Protein AF-A0A812J960-F1 (afdb_monomer_lite)

Foldseek 3Di:
DDKAFCVVQVQAQQSVLVVVQWGWDWKADADPPPRHGPGTDDRGDHDPPDGIIDTDTDHPDPPPDDPDDPPDPPPDPQFDDDPPFQWDQGQQFIDGPNHGDDAPEDEDFPADVPGDPPPRTDLPVCLQVVLVVCLVVVGQEYEYPAFDLDLVSLVSNVVSNYAYQGEQEAAQPDDLLSSQNSCLSDVVRPRYAAYEYYAQCVPCVSVPPPDPVSSLVSSQSNLVSNCVRDVRHAYEYEHEACPCVVVSCVSCVSHSAYEYDYDADPNDDDDPPPPSGYDYD

Organism: NCBI:txid878477

Radius of gyration: 24.26 Å; chains: 1; bounding box: 65×43×61 Å

Secondary structure (DSSP, 8-state):
-EEEESGGGTT-HHHHHHTTT-EEEEEEEESTTS--EEEEE-TTS---S-SEEEEEEE-S---SS-PPPPPP---SPPP-PPTT-SEEEETTEEEETTEEPPP-EEEE----TT--TTTT--HHHHHHHHHHHHHHTT--EEEESS----HHHHHHHHHTT-EEEEEEE--TTS-GGGGHHHHHHHTT-TTEEEEEEEESHHHHGGGTT--HHHHHHHHHHHHHHHHHH-SSS-EEEEEESSTTHHHHHHH-TT--EEEEE----TT--------TTEE--

pLDDT: mean 86.55, std 18.55, range [27.14, 98.75]

Sequence (281 aa):
MALVETAPFGGRCDRYCESFGHVCVAAAEEQNENCEIKYTKPCDQPIEDTSDMLCKCVKENAPPTCPAPPAPPTSTPKPTPSPGKRIQVVGNQLLVDGKPLHLKGVAWNPVPKGGRHPQDLDFARFVEEDSQIMQSMGINAVRTYEPITEKWILDTLWRRGIWVVNSVYNWGGAAANSAADPVKAVKDHPAILMWSIGNEWNYNGLYVGMSFFDCIAKIRDVAEVVRQLDTDHPISSIYGDTGKLDQASEALPEIDVWGINAYRGISCQSGHAASRRAYRV

Structure (mmCIF, N/CA/C/O backbone):
data_AF-A0A812J960-F1
#
_entry.id   AF-A0A812J960-F1
#
loop_
_atom_site.group_PDB
_atom_site.id
_atom_site.type_symbol
_atom_site.label_atom_id
_atom_site.label_alt_id
_atom_site.label_comp_id
_atom_site.label_asym_id
_atom_site.label_entity_id
_atom_site.label_seq_id
_atom_site.pdbx_PDB_ins_code
_atom_site.Cartn_x
_atom_site.Cartn_y
_atom_site.Cartn_z
_atom_site.occupancy
_atom_site.B_iso_or_equiv
_atom_site.auth_seq_id
_atom_site.auth_comp_id
_atom_site.auth_asym_id
_atom_site.auth_atom_id
_atom_site.pdbx_PDB_model_num
ATOM 1 N N . MET A 1 1 ? 21.321 -17.257 26.077 1.00 78.44 1 MET A N 1
ATOM 2 C CA . MET A 1 1 ? 22.690 -16.768 26.320 1.00 78.44 1 MET A CA 1
ATOM 3 C C . MET A 1 1 ? 23.003 -15.814 25.190 1.00 78.44 1 MET A C 1
ATOM 5 O O . MET A 1 1 ? 22.487 -16.034 24.101 1.00 78.44 1 MET A O 1
ATOM 9 N N . ALA A 1 2 ? 23.711 -14.732 25.477 1.00 83.19 2 ALA A N 1
ATOM 10 C CA . ALA A 1 2 ? 24.215 -13.805 24.475 1.00 83.19 2 ALA A CA 1
ATOM 11 C C . ALA A 1 2 ? 25.659 -14.187 24.146 1.00 83.19 2 ALA A C 1
ATOM 13 O O . ALA A 1 2 ? 26.381 -14.575 25.061 1.00 83.19 2 ALA A O 1
ATOM 14 N N . LEU A 1 3 ? 26.040 -14.075 22.875 1.00 85.44 3 LEU A N 1
ATOM 15 C CA . LEU A 1 3 ? 27.426 -14.164 22.424 1.00 85.44 3 LEU A CA 1
ATOM 16 C C . LEU A 1 3 ? 28.085 -12.797 22.629 1.00 85.44 3 LEU A C 1
ATOM 18 O O . LEU A 1 3 ? 27.514 -11.777 22.234 1.00 85.44 3 LEU A O 1
ATOM 22 N N . VAL A 1 4 ? 29.222 -12.760 23.314 1.00 85.69 4 VAL A N 1
ATOM 23 C CA . VAL A 1 4 ? 29.839 -11.529 23.818 1.00 85.69 4 VAL A CA 1
ATOM 24 C C . VAL A 1 4 ? 31.334 -11.577 23.564 1.00 85.69 4 VAL A C 1
ATOM 26 O O . VAL A 1 4 ? 31.981 -12.514 24.006 1.00 85.69 4 VAL A O 1
ATOM 29 N N . GLU A 1 5 ? 31.902 -10.548 22.941 1.00 88.75 5 GLU A N 1
ATOM 30 C CA . GLU A 1 5 ? 33.358 -10.440 22.788 1.00 88.75 5 GLU A CA 1
ATOM 31 C C . GLU A 1 5 ? 34.066 -10.458 24.155 1.00 88.75 5 GLU A C 1
ATOM 33 O O . GLU A 1 5 ? 33.672 -9.752 25.090 1.00 88.75 5 GLU A O 1
ATOM 38 N N . THR A 1 6 ? 35.139 -11.237 24.290 1.00 86.38 6 THR A N 1
ATOM 39 C CA . THR A 1 6 ? 35.874 -11.363 25.560 1.00 86.38 6 THR A CA 1
ATOM 40 C C . THR A 1 6 ? 36.694 -10.120 25.887 1.00 86.38 6 THR A C 1
ATOM 42 O O . THR A 1 6 ? 36.795 -9.743 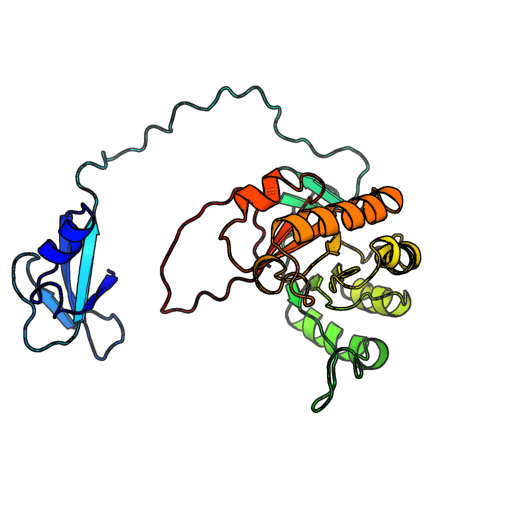27.059 1.00 86.38 6 THR A O 1
ATOM 45 N N . ALA A 1 7 ? 37.258 -9.458 24.872 1.00 86.31 7 ALA A N 1
ATOM 46 C CA . ALA A 1 7 ? 38.202 -8.349 25.026 1.00 86.31 7 ALA A CA 1
ATOM 47 C C . ALA A 1 7 ? 37.674 -7.174 25.880 1.00 86.31 7 ALA A C 1
ATOM 49 O O . ALA A 1 7 ? 38.373 -6.781 26.819 1.00 86.31 7 ALA A O 1
ATOM 50 N N . PRO A 1 8 ? 36.457 -6.635 25.659 1.00 87.94 8 PRO A N 1
ATOM 51 C CA . PRO A 1 8 ? 35.949 -5.504 26.442 1.00 87.94 8 PRO A CA 1
ATOM 52 C C . PRO A 1 8 ? 35.702 -5.828 27.923 1.00 87.94 8 PRO A C 1
ATOM 54 O O . PRO A 1 8 ? 35.674 -4.923 28.757 1.00 87.94 8 PRO A O 1
ATOM 57 N N . PHE A 1 9 ? 35.532 -7.110 28.264 1.00 89.44 9 PHE A N 1
ATOM 58 C CA . PHE A 1 9 ? 35.119 -7.553 29.600 1.00 89.44 9 PHE A CA 1
ATOM 59 C C . PHE A 1 9 ? 36.167 -8.432 30.299 1.00 89.44 9 PHE A C 1
ATOM 61 O O . PHE A 1 9 ? 35.929 -8.917 31.404 1.00 89.44 9 PHE A O 1
ATOM 68 N N . GLY A 1 10 ? 37.350 -8.617 29.701 1.00 86.81 10 GLY A N 1
ATOM 69 C CA . GLY A 1 10 ? 38.419 -9.462 30.243 1.00 86.81 10 GLY A CA 1
ATOM 70 C C . GLY A 1 10 ? 38.020 -10.935 30.368 1.00 86.81 10 GLY A C 1
ATOM 71 O O . GLY A 1 10 ? 38.369 -11.571 31.361 1.00 86.81 10 GLY A O 1
ATOM 72 N N . GLY A 1 11 ? 37.223 -11.436 29.417 1.00 88.25 11 GLY A N 1
ATOM 73 C CA . GLY A 1 11 ? 36.744 -12.822 29.379 1.00 88.25 11 GLY A CA 1
ATOM 74 C C . GLY A 1 11 ? 35.742 -13.187 30.478 1.00 88.25 11 GLY A C 1
ATOM 75 O O . GLY A 1 11 ? 35.534 -14.368 30.737 1.00 88.25 11 GLY A O 1
ATOM 76 N N . ARG A 1 12 ? 35.148 -12.200 31.164 1.00 93.88 12 ARG A N 1
ATOM 77 C CA . ARG A 1 12 ? 34.260 -12.416 32.312 1.00 93.88 12 ARG A CA 1
ATOM 78 C C . ARG A 1 12 ? 32.822 -11.980 32.049 1.00 93.88 12 ARG A C 1
ATOM 80 O O . ARG A 1 12 ? 32.548 -10.809 31.776 1.00 93.88 12 ARG A O 1
ATOM 87 N N . CYS A 1 13 ? 31.890 -12.915 32.219 1.00 92.00 13 CYS A N 1
ATOM 88 C CA . CYS A 1 13 ? 30.468 -12.658 32.011 1.00 92.00 13 CYS A CA 1
ATOM 89 C C . CYS A 1 13 ? 29.818 -11.814 33.112 1.00 92.00 13 CYS A C 1
ATOM 91 O O . CYS A 1 13 ? 28.820 -11.151 32.836 1.00 92.00 13 CYS A O 1
ATOM 93 N N . ASP A 1 14 ? 30.343 -11.801 34.338 1.00 92.38 14 ASP A N 1
ATOM 94 C CA . ASP A 1 14 ? 29.819 -10.922 35.388 1.00 92.38 14 ASP A CA 1
ATOM 95 C C . ASP A 1 14 ? 30.016 -9.437 35.056 1.00 92.38 14 ASP A C 1
ATOM 97 O O . ASP A 1 14 ? 29.044 -8.689 35.073 1.00 92.38 14 ASP A O 1
ATOM 101 N N . ARG A 1 15 ? 31.207 -9.037 34.600 1.00 91.44 15 ARG A N 1
ATOM 102 C CA . ARG A 1 15 ? 31.497 -7.676 34.117 1.00 91.44 15 ARG A CA 1
ATOM 103 C C . ARG A 1 15 ? 30.610 -7.277 32.945 1.00 91.44 15 ARG A C 1
ATOM 105 O O . ARG A 1 15 ? 30.147 -6.139 32.878 1.00 91.44 15 ARG A O 1
ATOM 112 N N . TYR A 1 16 ? 30.360 -8.212 32.027 1.00 92.38 16 TYR A N 1
ATOM 113 C CA . TYR A 1 16 ? 29.417 -7.991 30.937 1.00 92.38 16 TYR A CA 1
ATOM 114 C C . TYR A 1 16 ? 28.002 -7.736 31.470 1.00 92.38 16 TYR A C 1
ATOM 116 O O . TYR A 1 16 ? 27.410 -6.712 31.137 1.00 92.38 16 TYR A O 1
ATOM 124 N N . CYS A 1 17 ? 27.468 -8.614 32.321 1.00 90.75 17 CYS A N 1
ATOM 125 C CA . CYS A 1 17 ? 26.118 -8.458 32.865 1.00 90.75 17 CYS A CA 1
ATOM 126 C C . CYS A 1 17 ? 25.970 -7.178 33.709 1.00 90.75 17 CYS A C 1
ATOM 128 O O . CYS A 1 17 ? 24.963 -6.475 33.591 1.00 90.75 17 CYS A O 1
ATOM 130 N N . GLU A 1 18 ? 26.986 -6.831 34.502 1.00 90.31 18 GLU A N 1
ATOM 131 C CA . GLU A 1 18 ? 27.022 -5.608 35.310 1.00 90.31 18 GLU A CA 1
ATOM 132 C C . GLU A 1 18 ? 26.989 -4.341 34.447 1.00 90.31 18 GLU A C 1
ATOM 134 O O . GLU A 1 18 ? 26.355 -3.360 34.840 1.00 90.31 18 GLU A O 1
ATOM 139 N N . SER A 1 19 ? 27.585 -4.367 33.246 1.00 89.50 19 SER A N 1
ATOM 140 C CA . SER A 1 19 ? 27.666 -3.196 32.358 1.00 89.50 19 SER A CA 1
ATOM 141 C C . SER A 1 19 ? 26.303 -2.617 31.953 1.00 89.50 19 SER A C 1
ATOM 143 O O . SER A 1 19 ? 26.213 -1.441 31.603 1.00 89.50 19 SER A O 1
ATOM 145 N N . PHE A 1 20 ? 25.230 -3.409 32.046 1.00 88.00 20 PHE A N 1
ATOM 146 C CA . PHE A 1 20 ? 23.856 -2.970 31.794 1.00 88.00 20 PHE A CA 1
ATOM 147 C C . PHE A 1 20 ? 22.907 -3.228 32.978 1.00 88.00 20 PHE A C 1
ATOM 149 O O . PHE A 1 20 ? 21.688 -3.158 32.818 1.00 88.00 20 PHE A O 1
ATOM 156 N N . GLY A 1 21 ? 23.445 -3.471 34.182 1.00 83.69 21 GLY A N 1
ATOM 157 C CA . GLY A 1 21 ? 22.671 -3.575 35.427 1.00 83.69 21 GLY A CA 1
ATOM 158 C C . GLY A 1 21 ? 21.999 -4.932 35.665 1.00 83.69 21 GLY A C 1
ATOM 159 O O . GLY A 1 21 ? 20.920 -4.992 36.258 1.00 83.69 21 GLY A O 1
ATOM 160 N N . HIS A 1 22 ? 22.604 -6.016 35.179 1.00 91.81 22 HIS A N 1
ATOM 161 C CA . HIS A 1 22 ? 22.156 -7.394 35.374 1.00 91.81 22 HIS A CA 1
ATOM 162 C C . HIS A 1 22 ? 23.209 -8.221 36.129 1.00 91.81 22 HIS A C 1
ATOM 164 O O . HIS A 1 22 ? 24.368 -7.840 36.240 1.00 91.81 22 HIS A O 1
ATOM 170 N N . VAL A 1 23 ? 22.806 -9.392 36.615 1.00 92.38 23 VAL A N 1
ATOM 171 C CA . VAL A 1 23 ? 23.658 -10.366 37.301 1.00 92.38 23 VAL A CA 1
ATOM 172 C C . VAL A 1 23 ? 23.839 -11.594 36.425 1.00 92.38 23 VAL A C 1
ATOM 174 O O . VAL A 1 23 ? 22.885 -12.102 35.825 1.00 92.38 23 VAL A O 1
ATOM 177 N N . CYS A 1 24 ? 25.077 -12.064 36.323 1.00 91.56 24 CYS A N 1
ATOM 178 C CA . CYS A 1 24 ? 25.391 -13.271 35.575 1.00 91.56 24 CYS A CA 1
ATOM 179 C C . CYS A 1 24 ? 24.882 -14.515 36.310 1.00 91.56 24 CYS A C 1
ATOM 181 O O . CYS A 1 24 ? 25.109 -14.683 37.503 1.00 91.56 24 CYS A O 1
ATOM 183 N N . VAL A 1 25 ? 24.210 -15.405 35.579 1.00 93.12 25 VAL A N 1
ATOM 184 C CA . VAL A 1 25 ? 23.706 -16.691 36.098 1.00 93.12 25 VAL A CA 1
ATOM 185 C C . VAL A 1 25 ? 24.291 -17.901 35.384 1.00 93.12 25 VAL A C 1
ATOM 187 O O . VAL A 1 25 ? 24.114 -19.023 35.846 1.00 93.12 25 VAL A O 1
ATOM 190 N N . ALA A 1 26 ? 24.940 -17.699 34.238 1.00 90.50 26 ALA A N 1
ATOM 191 C CA . ALA A 1 26 ? 25.706 -18.736 33.563 1.00 90.50 26 ALA A CA 1
ATOM 192 C C . ALA A 1 26 ? 26.716 -18.106 32.601 1.00 90.50 26 ALA A C 1
ATOM 194 O O . ALA A 1 26 ? 26.384 -17.144 31.903 1.00 90.50 26 ALA A O 1
ATOM 195 N N . ALA A 1 27 ? 27.905 -18.699 32.540 1.00 90.69 27 ALA A N 1
ATOM 196 C CA . ALA A 1 27 ? 28.947 -18.382 31.578 1.00 90.69 27 ALA A CA 1
ATOM 197 C C . ALA A 1 27 ? 29.400 -19.674 30.889 1.00 90.69 27 ALA A C 1
ATOM 199 O O . ALA A 1 27 ? 29.530 -20.725 31.530 1.00 90.69 27 ALA A O 1
ATOM 200 N N . ALA A 1 28 ? 29.602 -19.615 29.582 1.00 90.81 28 ALA A N 1
ATOM 201 C CA . ALA A 1 28 ? 30.033 -20.755 28.796 1.00 90.81 28 ALA A CA 1
ATOM 202 C C . ALA A 1 28 ? 30.905 -20.319 27.626 1.00 90.81 28 ALA A C 1
ATOM 204 O O . ALA A 1 28 ? 30.782 -19.203 27.135 1.00 90.81 28 ALA A O 1
ATOM 205 N N . GLU A 1 29 ? 31.760 -21.229 27.195 1.00 85.44 29 GLU A N 1
ATOM 206 C CA . GLU A 1 29 ? 32.427 -21.168 25.907 1.00 85.44 29 GLU A CA 1
ATOM 207 C C . GLU A 1 29 ? 31.603 -21.933 24.879 1.00 85.44 29 GLU A C 1
ATOM 209 O O . GLU A 1 29 ? 30.956 -22.938 25.208 1.00 85.44 29 GLU A O 1
ATOM 214 N N . GLU A 1 30 ? 31.638 -21.468 23.641 1.00 81.00 30 GLU A N 1
ATOM 215 C CA . GLU A 1 30 ? 30.886 -22.049 22.539 1.00 81.00 30 GLU A CA 1
ATOM 216 C C . GLU A 1 30 ? 31.737 -22.925 21.605 1.00 81.00 30 GLU A C 1
ATOM 218 O O . GLU A 1 30 ? 32.931 -23.149 21.834 1.00 81.00 30 GLU A O 1
ATOM 223 N N . GLN A 1 31 ? 31.094 -23.546 20.619 1.00 79.31 31 GLN A N 1
ATOM 224 C CA . GLN A 1 31 ? 31.730 -24.448 19.671 1.00 79.31 31 GLN A CA 1
ATOM 225 C C . GLN A 1 31 ? 31.650 -23.878 18.252 1.00 79.31 31 GLN A C 1
ATOM 227 O O . GLN A 1 31 ? 30.595 -23.885 17.642 1.00 79.31 31 GLN A O 1
ATOM 232 N N . ASN A 1 32 ? 32.786 -23.546 17.639 1.00 76.31 32 ASN A N 1
ATOM 233 C CA . ASN A 1 32 ? 32.856 -23.232 16.202 1.00 76.31 32 ASN A CA 1
ATOM 234 C C . ASN A 1 32 ? 31.876 -22.128 15.732 1.00 76.31 32 ASN A C 1
ATOM 236 O O . ASN A 1 32 ? 31.282 -22.261 14.659 1.00 76.31 32 ASN A O 1
ATOM 240 N N . GLU A 1 33 ? 31.704 -21.063 16.506 1.00 72.88 33 GLU A N 1
ATOM 241 C CA . GLU A 1 33 ? 30.862 -19.892 16.221 1.00 72.88 33 GLU A CA 1
ATOM 242 C C . GLU A 1 33 ? 29.365 -20.231 16.043 1.00 72.88 33 GLU A C 1
ATOM 244 O O . GLU A 1 33 ? 28.618 -19.523 15.358 1.00 72.88 33 GLU A O 1
ATOM 249 N N . ASN A 1 34 ? 28.910 -21.361 16.599 1.00 74.00 34 ASN A N 1
ATOM 250 C CA . ASN A 1 34 ? 27.562 -21.897 16.411 1.00 74.00 34 ASN A CA 1
ATOM 251 C C . ASN A 1 34 ? 26.637 -21.761 17.639 1.00 74.00 34 ASN A C 1
ATOM 253 O O . ASN A 1 34 ? 25.500 -22.241 17.597 1.00 74.00 34 ASN A O 1
ATOM 257 N N . CYS A 1 35 ? 27.077 -21.091 18.709 1.00 75.00 35 CYS A N 1
ATOM 258 C CA . CYS A 1 35 ? 26.341 -20.905 19.967 1.00 75.00 35 CYS A CA 1
ATOM 259 C C . CYS A 1 35 ? 25.989 -22.203 20.732 1.00 75.00 35 CYS A C 1
ATOM 261 O O . CYS A 1 35 ? 25.187 -22.157 21.676 1.00 75.00 35 CYS A O 1
ATOM 263 N N . GLU A 1 36 ? 26.565 -23.353 20.377 1.00 81.56 36 GLU A N 1
ATOM 264 C CA . GLU A 1 36 ? 26.473 -24.593 21.153 1.00 81.56 36 GLU A CA 1
ATOM 265 C C . GLU A 1 36 ? 27.532 -24.604 22.256 1.00 81.56 36 GLU A C 1
ATOM 267 O O . GLU A 1 36 ? 28.683 -24.245 22.041 1.00 81.56 36 GLU A O 1
ATOM 272 N N . ILE A 1 37 ? 27.151 -25.012 23.468 1.00 82.81 37 ILE A N 1
ATOM 273 C CA . ILE A 1 37 ? 28.046 -24.964 24.631 1.00 82.81 37 ILE A CA 1
ATOM 274 C C . ILE A 1 37 ? 29.143 -26.026 24.496 1.00 82.81 37 ILE A C 1
ATOM 276 O O . ILE A 1 37 ? 28.860 -27.224 24.553 1.00 82.81 37 ILE A O 1
ATOM 280 N N . LYS A 1 38 ? 30.400 -25.583 24.426 1.00 84.38 38 LYS A N 1
ATOM 281 C CA . LYS A 1 38 ? 31.594 -26.434 24.480 1.00 84.38 38 LYS A CA 1
ATOM 282 C C . LYS A 1 38 ? 31.967 -26.782 25.919 1.00 84.38 38 LYS A C 1
ATOM 284 O O . LYS A 1 38 ? 32.178 -27.950 26.237 1.00 84.38 38 LYS A O 1
ATOM 289 N N . TYR A 1 39 ? 32.037 -25.784 26.801 1.00 84.69 39 TYR A N 1
ATOM 290 C CA . TYR A 1 39 ? 32.214 -25.975 28.246 1.00 84.69 39 TYR A CA 1
ATOM 291 C C . TYR A 1 39 ? 31.661 -24.786 29.041 1.00 84.69 39 TYR A C 1
ATOM 293 O O . TYR A 1 39 ? 31.482 -23.698 28.510 1.00 84.69 39 TYR A O 1
ATOM 301 N N . THR A 1 40 ? 31.389 -24.975 30.333 1.00 89.62 40 THR A N 1
ATOM 302 C CA . THR A 1 40 ? 30.863 -23.921 31.219 1.00 89.62 40 THR A CA 1
ATOM 303 C C . THR A 1 40 ? 31.905 -23.459 32.230 1.00 89.62 40 THR A C 1
ATOM 305 O O . THR A 1 40 ? 32.680 -24.282 32.722 1.00 89.62 40 THR A O 1
ATOM 308 N N . LYS A 1 41 ? 31.866 -22.180 32.618 1.00 88.62 41 LYS A N 1
ATOM 309 C CA . LYS A 1 41 ? 32.642 -21.637 33.742 1.00 88.62 41 LYS A CA 1
ATOM 310 C C . LYS A 1 41 ? 31.765 -20.853 34.726 1.00 88.62 41 LYS A C 1
ATOM 312 O O . LYS A 1 41 ? 30.668 -20.420 34.370 1.00 88.62 41 LYS A O 1
ATOM 317 N N . PRO A 1 42 ? 32.228 -20.665 35.974 1.00 92.19 42 PRO A N 1
ATOM 318 C CA . PRO A 1 42 ? 31.653 -19.680 36.883 1.00 92.19 42 PRO A CA 1
ATOM 319 C C . PRO A 1 42 ? 31.717 -18.265 36.292 1.00 92.19 42 PRO A C 1
ATOM 321 O O . PRO A 1 42 ? 32.660 -17.923 35.584 1.00 92.19 42 PRO A O 1
ATOM 324 N N . CYS A 1 43 ? 30.714 -17.440 36.593 1.00 90.25 43 CYS A N 1
ATOM 325 C CA . CYS A 1 43 ? 30.555 -16.096 36.028 1.00 90.25 43 CYS A CA 1
ATOM 326 C C . CYS A 1 43 ? 31.696 -15.115 36.345 1.00 90.25 43 CYS A C 1
ATOM 328 O O . CYS A 1 43 ? 31.898 -14.159 35.596 1.00 90.25 43 CYS A O 1
ATOM 330 N N . ASP A 1 44 ? 32.410 -15.345 37.445 1.00 90.94 44 ASP A N 1
ATOM 331 C CA . ASP A 1 44 ? 33.525 -14.539 37.944 1.00 90.94 44 ASP A CA 1
ATOM 332 C C . ASP A 1 44 ? 34.895 -15.008 37.429 1.00 90.94 44 ASP A C 1
ATOM 334 O O . ASP A 1 44 ? 35.911 -14.341 37.660 1.00 90.94 44 ASP A O 1
ATOM 338 N N . GLN A 1 45 ? 34.933 -16.131 36.707 1.00 90.25 45 GLN A N 1
ATOM 339 C CA . GLN A 1 45 ? 36.152 -16.684 36.135 1.00 90.25 45 GLN A CA 1
ATOM 340 C C . GLN A 1 45 ? 36.311 -16.294 34.664 1.00 90.25 45 GLN A C 1
ATOM 342 O O . GLN A 1 45 ? 35.346 -16.369 33.903 1.00 90.25 45 GLN A O 1
ATOM 347 N N . PRO A 1 46 ? 37.532 -15.927 34.237 1.00 89.62 46 PRO A N 1
ATOM 348 C CA . PRO A 1 46 ? 37.795 -15.650 32.838 1.00 89.62 46 PRO A CA 1
ATOM 349 C C . PRO A 1 46 ? 37.703 -16.929 31.996 1.00 89.62 46 PRO A C 1
ATOM 351 O O . PRO A 1 46 ? 38.212 -18.001 32.364 1.00 89.62 46 PRO A O 1
ATOM 354 N N . ILE A 1 47 ? 37.050 -16.803 30.848 1.00 88.62 47 ILE A N 1
ATOM 355 C CA . ILE A 1 47 ? 37.139 -17.738 29.732 1.00 88.62 47 ILE A CA 1
ATOM 356 C C . ILE A 1 47 ? 38.315 -17.252 28.876 1.00 88.62 47 ILE A C 1
ATOM 358 O O . ILE A 1 47 ? 38.311 -16.128 28.378 1.00 88.62 47 ILE A O 1
ATOM 362 N N . GLU A 1 48 ? 39.370 -18.062 28.830 1.00 85.81 48 GLU A N 1
ATOM 363 C CA . GLU A 1 48 ? 40.658 -17.730 28.211 1.00 85.81 48 GLU A CA 1
ATOM 364 C C . GLU A 1 48 ? 40.775 -18.412 26.841 1.00 85.81 48 GLU A C 1
ATOM 366 O O . GLU A 1 48 ? 40.074 -19.388 26.572 1.00 85.81 48 GLU A O 1
ATOM 371 N N . ASP A 1 49 ? 41.668 -17.896 25.991 1.00 82.56 49 ASP A N 1
ATOM 372 C CA . ASP A 1 49 ? 41.976 -18.430 24.655 1.00 82.56 49 ASP A CA 1
ATOM 373 C C . ASP A 1 49 ? 40.787 -18.477 23.670 1.00 82.56 49 ASP A C 1
ATOM 375 O O . ASP A 1 49 ? 40.735 -19.333 22.786 1.00 82.56 49 ASP A O 1
ATOM 379 N N . THR A 1 50 ? 39.853 -17.528 23.797 1.00 83.06 50 THR A N 1
ATOM 380 C CA . THR A 1 50 ? 38.697 -17.346 22.901 1.00 83.06 50 THR A CA 1
ATOM 381 C C . THR A 1 50 ? 38.402 -15.859 22.640 1.00 83.06 50 THR A C 1
ATOM 383 O O . THR A 1 50 ? 38.690 -14.991 23.476 1.00 83.06 50 THR A O 1
ATOM 386 N N . SER A 1 51 ? 37.866 -15.547 21.458 1.00 85.19 51 SER A N 1
ATOM 387 C CA . SER A 1 51 ? 37.461 -14.192 21.053 1.00 85.19 51 SER A CA 1
ATOM 388 C C . SER A 1 51 ? 36.138 -13.749 21.669 1.00 85.19 51 SER A C 1
ATOM 390 O O . SER A 1 51 ? 35.893 -12.547 21.809 1.00 85.19 51 SER A O 1
ATOM 392 N N . ASP A 1 52 ? 35.300 -14.696 22.059 1.00 84.62 52 ASP A N 1
ATOM 393 C CA . ASP A 1 52 ? 33.935 -14.477 22.499 1.00 84.62 52 ASP A CA 1
ATOM 394 C C . ASP A 1 52 ? 33.513 -15.491 23.573 1.00 84.62 52 ASP A C 1
ATOM 396 O O . ASP A 1 52 ? 34.248 -16.390 23.960 1.00 84.62 52 ASP A O 1
ATOM 400 N N . MET A 1 53 ? 32.364 -15.250 24.189 1.00 89.81 53 MET A N 1
ATOM 401 C CA . MET A 1 53 ? 31.843 -16.055 25.285 1.00 89.81 53 MET A CA 1
ATOM 402 C C . MET A 1 53 ? 30.321 -15.971 25.339 1.00 89.81 53 MET A C 1
ATOM 404 O O . MET A 1 53 ? 29.710 -14.950 25.019 1.00 89.81 53 MET A O 1
ATOM 408 N N . LEU A 1 54 ? 29.690 -17.038 25.818 1.00 90.31 54 LEU A N 1
ATOM 409 C CA . LEU A 1 54 ? 28.255 -17.111 26.051 1.00 90.31 54 LEU A CA 1
ATOM 410 C C . LEU A 1 54 ? 27.911 -16.673 27.475 1.00 90.31 54 LEU A C 1
ATOM 412 O O . LEU A 1 54 ? 28.130 -17.405 28.442 1.00 90.31 54 LEU A O 1
ATOM 416 N N . CYS A 1 55 ? 27.257 -15.521 27.605 1.00 91.50 55 CYS A N 1
ATOM 417 C CA . CYS A 1 55 ? 26.814 -14.993 28.892 1.00 91.50 55 CYS A CA 1
ATOM 418 C C . CYS A 1 55 ? 25.291 -15.064 29.048 1.00 91.50 55 CYS A C 1
ATOM 420 O O . CYS A 1 55 ? 24.514 -14.702 28.158 1.00 91.50 55 CYS A O 1
ATOM 422 N N . LYS A 1 56 ? 24.816 -15.517 30.210 1.00 91.56 56 LYS A N 1
ATOM 423 C CA . LYS A 1 56 ? 23.405 -15.437 30.602 1.00 91.56 56 LYS A CA 1
ATOM 424 C C . LYS A 1 56 ? 23.271 -14.471 31.767 1.00 91.56 56 LYS A C 1
ATOM 426 O O . LYS A 1 56 ? 23.750 -14.755 32.859 1.00 91.56 56 LYS A O 1
ATOM 431 N N . CYS A 1 57 ? 22.555 -13.379 31.536 1.00 91.81 57 CYS A N 1
ATOM 432 C CA . CYS A 1 57 ? 22.311 -12.348 32.533 1.00 91.81 57 CYS A CA 1
ATOM 433 C C . CYS A 1 57 ? 20.834 -12.336 32.945 1.00 91.81 57 CYS A C 1
ATOM 435 O O . CYS A 1 57 ? 19.946 -12.504 32.106 1.00 91.81 57 CYS A O 1
ATOM 437 N N . VAL A 1 58 ? 20.557 -12.106 34.225 1.00 90.31 58 VAL A N 1
ATOM 438 C CA . VAL A 1 58 ? 19.209 -11.867 34.762 1.00 90.31 58 VAL A CA 1
ATOM 439 C C . VAL A 1 58 ? 19.202 -10.562 35.537 1.00 90.31 58 VAL A C 1
ATOM 441 O O . VAL A 1 58 ? 20.224 -10.130 36.046 1.00 90.31 58 VAL A O 1
ATOM 444 N N . LYS A 1 59 ? 18.053 -9.907 35.637 1.00 87.19 59 LYS A N 1
ATOM 445 C CA . LYS A 1 59 ? 17.917 -8.736 36.502 1.00 87.19 59 LYS A CA 1
ATOM 446 C C . LYS A 1 59 ? 17.636 -9.231 37.922 1.00 87.19 59 LYS A C 1
ATOM 448 O O . LYS A 1 59 ? 16.603 -9.870 38.124 1.00 87.19 59 LYS A O 1
ATOM 453 N N . GLU A 1 60 ? 18.531 -8.999 38.883 1.00 66.19 60 GLU A N 1
ATOM 454 C CA . GLU A 1 60 ? 18.231 -9.337 40.280 1.00 66.19 60 GLU A CA 1
ATOM 455 C C . GLU A 1 60 ? 17.072 -8.466 40.790 1.00 66.19 60 GLU A C 1
ATOM 457 O O . GLU A 1 60 ? 17.031 -7.258 40.552 1.00 66.19 60 GLU A O 1
ATOM 462 N N . ASN A 1 61 ? 16.107 -9.118 41.450 1.00 56.94 61 ASN A N 1
ATOM 463 C CA . ASN A 1 61 ? 14.769 -8.639 41.838 1.00 56.94 61 ASN A CA 1
ATOM 464 C C . ASN A 1 61 ? 13.663 -8.696 40.767 1.00 56.94 61 ASN A C 1
ATOM 466 O O . ASN A 1 61 ? 12.850 -7.779 40.641 1.00 56.94 61 ASN A O 1
ATOM 470 N N . ALA A 1 62 ? 13.546 -9.826 40.067 1.00 48.16 62 ALA A N 1
ATOM 471 C CA . ALA A 1 62 ? 12.247 -10.286 39.577 1.00 48.16 62 ALA A CA 1
ATOM 472 C C . ALA A 1 62 ? 11.605 -11.215 40.636 1.00 48.16 62 ALA A C 1
ATOM 474 O O . ALA A 1 62 ? 12.084 -12.338 40.808 1.00 48.16 62 ALA A O 1
ATOM 475 N N . PRO A 1 63 ? 10.563 -10.794 41.381 1.00 42.34 63 PRO A N 1
ATOM 476 C CA . PRO A 1 63 ? 9.825 -11.708 42.253 1.00 42.34 63 PRO A CA 1
ATOM 477 C C . PRO A 1 63 ? 9.172 -12.841 41.435 1.00 42.34 63 PRO A C 1
ATOM 479 O O . PRO A 1 63 ? 8.753 -12.609 40.295 1.00 42.34 63 PRO A O 1
ATOM 482 N N . PRO A 1 64 ? 9.037 -14.063 41.990 1.00 49.53 64 PRO A N 1
ATOM 483 C CA . PRO A 1 64 ? 8.422 -15.191 41.304 1.00 49.53 64 PRO A CA 1
ATOM 484 C C . PRO A 1 64 ? 6.900 -15.078 41.396 1.00 49.53 64 PRO A C 1
ATOM 486 O O . PRO A 1 64 ? 6.267 -15.799 42.146 1.00 49.53 64 PRO A O 1
ATOM 489 N N . THR A 1 65 ? 6.335 -14.118 40.675 1.00 43.25 65 THR A N 1
ATOM 490 C CA . THR A 1 65 ? 4.936 -14.006 40.235 1.00 43.25 65 THR A CA 1
ATOM 491 C C . THR A 1 65 ? 4.810 -12.603 39.673 1.00 43.25 65 THR A C 1
ATOM 493 O O . THR A 1 65 ? 5.160 -11.647 40.359 1.00 43.25 65 THR A O 1
ATOM 496 N N . CYS A 1 66 ? 4.290 -12.445 38.461 1.00 32.31 66 CYS A N 1
ATOM 497 C CA . CYS A 1 66 ? 3.747 -11.156 38.056 1.00 32.31 66 CYS A CA 1
ATOM 498 C C . CYS A 1 66 ? 2.421 -10.944 38.806 1.00 32.31 66 CYS A C 1
ATOM 500 O O . CYS A 1 66 ? 1.438 -11.586 38.433 1.00 32.31 66 CYS A O 1
ATOM 502 N N . PRO A 1 67 ? 2.302 -10.039 39.796 1.00 42.41 67 PRO A N 1
ATOM 503 C CA . PRO A 1 67 ? 1.061 -9.302 39.911 1.00 42.41 67 PRO A CA 1
ATOM 504 C C . PRO A 1 67 ? 0.952 -8.471 38.633 1.00 42.41 67 PRO A C 1
ATOM 506 O O . PRO A 1 67 ? 1.857 -7.709 38.284 1.00 42.41 67 PRO A O 1
ATOM 509 N N . ALA A 1 68 ? -0.130 -8.688 37.887 1.00 43.62 68 ALA A N 1
ATOM 510 C CA . ALA A 1 68 ? -0.477 -7.828 36.772 1.00 43.62 68 ALA A CA 1
ATOM 511 C C . ALA A 1 68 ? -0.415 -6.361 37.245 1.00 43.62 68 ALA A C 1
ATOM 513 O O . ALA A 1 68 ? -0.886 -6.075 38.353 1.00 43.62 68 ALA A O 1
ATOM 514 N N . PRO A 1 69 ? 0.163 -5.433 36.460 1.00 52.19 69 PRO A N 1
ATOM 515 C CA . PRO A 1 69 ? 0.052 -4.015 36.775 1.00 52.19 69 PRO A CA 1
ATOM 516 C C . PRO A 1 69 ? -1.432 -3.675 36.976 1.00 52.19 69 PRO A C 1
ATOM 518 O O . PRO A 1 69 ? -2.268 -4.251 36.266 1.00 52.19 69 PRO A O 1
ATOM 521 N N . PRO A 1 70 ? -1.786 -2.792 37.934 1.00 45.50 70 PRO A N 1
ATOM 522 C CA . PRO A 1 70 ? -3.167 -2.363 38.091 1.00 45.50 70 PRO A CA 1
ATOM 523 C C . PRO A 1 70 ? -3.671 -1.928 36.722 1.00 45.50 70 PRO A C 1
ATOM 525 O O . PRO A 1 70 ? -3.007 -1.154 36.025 1.00 45.50 70 PRO A O 1
ATOM 528 N N . ALA A 1 71 ? -4.793 -2.522 36.311 1.00 40.22 71 ALA A N 1
ATOM 529 C CA . ALA A 1 71 ? -5.397 -2.222 35.032 1.00 40.22 71 ALA A CA 1
ATOM 530 C C . ALA A 1 71 ? -5.497 -0.692 34.907 1.00 40.22 71 ALA A C 1
ATOM 532 O O . ALA A 1 71 ? -5.989 -0.051 35.844 1.00 40.22 71 ALA A O 1
ATOM 533 N N . PRO A 1 72 ? -5.029 -0.084 33.798 1.00 46.47 72 PRO A N 1
ATOM 534 C CA . PRO A 1 72 ? -5.413 1.290 33.509 1.00 46.47 72 PRO A CA 1
ATOM 535 C C . PRO A 1 72 ? -6.944 1.351 33.576 1.00 46.47 72 PRO A C 1
ATOM 537 O O . PRO A 1 72 ? -7.572 0.354 33.211 1.00 46.47 72 PRO A O 1
ATOM 540 N N . PRO A 1 73 ? -7.549 2.449 34.063 1.00 38.16 73 PRO A N 1
ATOM 541 C CA . PRO A 1 73 ? -8.994 2.539 34.229 1.00 38.16 73 PRO A CA 1
ATOM 542 C C . PRO A 1 73 ? -9.698 2.073 32.950 1.00 38.16 73 PRO A C 1
ATOM 544 O O . PRO A 1 73 ? -9.685 2.739 31.916 1.00 38.16 73 PRO A O 1
ATOM 547 N N . THR A 1 74 ? -10.258 0.865 33.014 1.00 45.56 74 THR A N 1
ATOM 548 C CA . THR A 1 74 ? -11.024 0.235 31.946 1.00 45.56 74 THR A CA 1
ATOM 549 C C . THR A 1 74 ? -12.368 0.931 31.887 1.00 45.56 74 THR A C 1
ATOM 551 O O . THR A 1 74 ? -13.321 0.524 32.546 1.00 45.56 74 THR A O 1
ATOM 554 N N . SER A 1 75 ? -12.433 1.999 31.104 1.00 39.69 75 SER A N 1
ATOM 555 C CA . SER A 1 75 ? -13.697 2.571 30.640 1.00 39.69 75 SER A CA 1
ATOM 556 C C . SER A 1 75 ? -13.717 2.839 29.137 1.00 39.69 75 SER A C 1
ATOM 558 O O . SER A 1 75 ? -14.670 3.433 28.643 1.00 39.69 75 SER A O 1
ATOM 560 N N . THR A 1 76 ? -12.734 2.349 28.373 1.00 44.25 76 THR A N 1
ATOM 561 C CA . THR A 1 76 ? -12.897 2.225 26.919 1.00 44.25 76 THR A CA 1
ATOM 562 C C . THR A 1 76 ? -13.585 0.890 26.621 1.00 44.25 76 THR A C 1
ATOM 564 O O . THR A 1 76 ? -13.025 -0.163 26.941 1.00 44.25 76 THR A O 1
ATOM 567 N N . PRO A 1 77 ? -14.803 0.891 26.045 1.00 46.28 77 PRO A N 1
ATOM 568 C CA . PRO A 1 77 ? -15.459 -0.336 25.614 1.00 46.28 77 PRO A CA 1
ATOM 569 C C . PRO A 1 77 ? -14.529 -1.107 24.677 1.00 46.28 77 PRO A C 1
ATOM 571 O O . PRO A 1 77 ? -13.883 -0.508 23.814 1.00 46.28 77 PRO A O 1
ATOM 574 N N . LYS A 1 78 ? -14.459 -2.435 24.832 1.00 47.47 78 LYS A N 1
ATOM 575 C CA . LYS A 1 78 ? -13.767 -3.306 23.875 1.00 47.47 78 LYS A CA 1
ATOM 576 C C . LYS A 1 78 ? -14.283 -2.947 22.472 1.00 47.47 78 LYS A C 1
ATOM 578 O O . LYS A 1 78 ? -15.505 -2.985 22.285 1.00 47.47 78 LYS A O 1
ATOM 583 N N . PRO A 1 79 ? -13.412 -2.568 21.515 1.00 62.72 79 PRO A N 1
ATOM 584 C CA . PRO A 1 79 ? -13.868 -2.212 20.182 1.00 62.72 79 PRO A CA 1
ATOM 585 C C . PRO A 1 79 ? -14.668 -3.398 19.646 1.00 62.72 79 PRO A C 1
ATOM 587 O O . PRO A 1 79 ? -14.216 -4.543 19.689 1.00 62.72 79 PRO A O 1
ATOM 590 N N . THR A 1 80 ? -15.919 -3.130 19.294 1.00 62.28 80 THR A N 1
ATOM 591 C CA . THR A 1 80 ? -16.879 -4.144 18.863 1.00 62.28 80 THR A CA 1
ATOM 592 C C . THR A 1 80 ? -17.040 -3.998 17.356 1.00 62.28 80 THR A C 1
ATOM 594 O O . THR A 1 80 ? -17.119 -2.861 16.886 1.00 62.28 80 THR A O 1
ATOM 597 N N . PRO A 1 81 ? -17.067 -5.104 16.591 1.00 71.31 81 PRO A N 1
ATOM 598 C CA . PRO A 1 81 ? -17.282 -5.039 15.154 1.00 71.31 81 PRO A CA 1
ATOM 599 C C . PRO A 1 81 ? -18.560 -4.260 14.829 1.00 71.31 81 PRO A C 1
ATOM 601 O O . PRO A 1 81 ? -19.610 -4.489 15.433 1.00 71.31 81 PRO A O 1
ATOM 604 N N . SER A 1 82 ? -18.479 -3.348 13.868 1.00 72.81 82 SER A N 1
ATOM 605 C CA . SER A 1 82 ? -19.635 -2.651 13.320 1.00 72.81 82 SER A CA 1
ATOM 606 C C . SER A 1 82 ? -20.488 -3.631 12.502 1.00 72.81 82 SER A C 1
ATOM 608 O O . SER A 1 82 ? -19.960 -4.291 11.601 1.00 72.81 82 SER A O 1
ATOM 610 N N . PRO A 1 83 ? -21.800 -3.752 12.765 1.00 70.06 83 PRO A N 1
ATOM 611 C CA . PRO A 1 83 ? -22.685 -4.562 11.934 1.00 70.06 83 PRO A CA 1
ATOM 612 C C . PRO A 1 83 ? -22.685 -4.052 10.485 1.00 70.06 83 PRO A C 1
ATOM 614 O O . PRO A 1 83 ? -22.844 -2.858 10.255 1.00 70.06 83 PRO A O 1
ATOM 617 N N . GLY A 1 84 ? -22.506 -4.947 9.510 1.00 72.56 84 GLY A N 1
ATOM 618 C CA . GLY A 1 84 ? -22.649 -4.634 8.081 1.00 72.56 84 GLY A CA 1
ATOM 619 C C . GLY A 1 84 ? -21.367 -4.278 7.320 1.00 72.56 84 GLY A C 1
ATOM 620 O O . GLY A 1 84 ? -21.401 -4.267 6.094 1.00 72.56 84 GLY A O 1
ATOM 621 N N . LYS A 1 85 ? -20.226 -4.059 7.988 1.00 85.44 85 LYS A N 1
ATOM 622 C CA . LYS A 1 85 ? -18.948 -3.826 7.295 1.00 85.44 85 LYS A CA 1
ATOM 623 C C . LYS A 1 85 ? -18.204 -5.146 7.068 1.00 85.44 85 LYS A C 1
ATOM 625 O O . LYS A 1 85 ? -17.908 -5.859 8.027 1.00 85.44 85 LYS A O 1
ATOM 630 N N . ARG A 1 86 ? -17.894 -5.473 5.808 1.00 93.62 86 ARG A N 1
ATOM 631 C CA . ARG A 1 86 ? -17.217 -6.729 5.434 1.00 93.62 86 ARG A CA 1
ATOM 632 C C . ARG A 1 86 ? -15.814 -6.821 6.031 1.00 93.62 86 ARG A C 1
ATOM 634 O O . ARG A 1 86 ? -15.480 -7.842 6.621 1.00 93.62 86 ARG A O 1
ATOM 641 N N . ILE A 1 87 ? -15.015 -5.763 5.896 1.00 96.19 87 ILE A N 1
ATOM 642 C CA . ILE A 1 87 ? -13.613 -5.721 6.329 1.00 96.19 87 ILE A CA 1
ATOM 643 C C . ILE A 1 87 ? -13.471 -4.693 7.446 1.00 96.19 87 ILE A C 1
ATOM 645 O O . ILE A 1 87 ? -13.867 -3.540 7.294 1.00 96.19 87 ILE A O 1
ATOM 649 N N . GLN A 1 88 ? -12.929 -5.096 8.592 1.00 94.31 88 GLN A N 1
ATOM 650 C CA . GLN A 1 88 ? -12.849 -4.233 9.770 1.00 94.31 88 GLN A CA 1
ATOM 651 C C . GLN A 1 88 ? -11.540 -4.425 10.517 1.00 94.31 88 GLN A C 1
ATOM 653 O O . GLN A 1 88 ? -11.052 -5.543 10.641 1.00 94.31 88 GLN A O 1
ATOM 658 N N . VAL A 1 89 ? -11.015 -3.346 11.090 1.00 94.56 89 VAL A N 1
ATOM 659 C CA . VAL A 1 89 ? -9.906 -3.414 12.043 1.00 94.56 89 VAL A CA 1
ATOM 660 C C . VAL A 1 89 ? -10.473 -3.207 13.440 1.00 94.56 89 VAL A C 1
ATOM 662 O O . VAL A 1 89 ? -11.030 -2.155 13.748 1.00 94.56 89 VAL A O 1
ATOM 665 N N . VAL A 1 90 ? -10.365 -4.228 14.286 1.00 92.69 90 VAL A N 1
ATOM 666 C CA . VAL A 1 90 ? -10.886 -4.216 15.656 1.00 92.69 90 VAL A CA 1
ATOM 667 C C . VAL A 1 90 ? -9.737 -4.489 16.616 1.00 92.69 90 VAL A C 1
ATOM 669 O O . VAL A 1 90 ? -9.239 -5.610 16.722 1.00 92.69 90 VAL A O 1
ATOM 672 N N . GLY A 1 91 ? -9.293 -3.443 17.317 1.00 90.56 91 GLY A N 1
ATOM 673 C CA . GLY A 1 91 ? -8.067 -3.505 18.109 1.00 90.56 91 GLY A CA 1
ATOM 674 C C . GLY A 1 91 ? -6.880 -3.873 17.218 1.00 90.56 91 GLY A C 1
ATOM 675 O O . GLY A 1 91 ? -6.533 -3.121 16.314 1.00 90.56 91 GLY A O 1
ATOM 676 N N . ASN A 1 92 ? -6.307 -5.055 17.451 1.00 88.31 92 ASN A N 1
ATOM 677 C CA . ASN A 1 92 ? -5.139 -5.562 16.724 1.00 88.31 92 ASN A CA 1
ATOM 678 C C . ASN A 1 92 ? -5.501 -6.736 15.806 1.00 88.31 92 ASN A C 1
ATOM 680 O O . ASN A 1 92 ? -4.651 -7.579 15.520 1.00 88.31 92 ASN A O 1
ATOM 684 N N . GLN A 1 93 ? -6.771 -6.842 15.408 1.00 94.19 93 GLN A N 1
ATOM 685 C CA . GLN A 1 93 ? -7.232 -7.875 14.487 1.00 94.19 93 GLN A CA 1
ATOM 686 C C . GLN A 1 93 ? -7.882 -7.277 13.243 1.00 94.19 93 GLN A C 1
ATOM 688 O O . GLN A 1 93 ? -8.751 -6.409 13.336 1.00 94.19 93 GLN A O 1
ATOM 693 N N . LEU A 1 94 ? -7.477 -7.797 12.086 1.00 95.50 94 LEU A N 1
ATOM 694 C CA . LEU A 1 94 ? -8.168 -7.607 10.824 1.00 95.50 94 LEU A CA 1
ATOM 695 C C . LEU A 1 94 ? -9.251 -8.679 10.729 1.00 95.50 94 LEU A C 1
ATOM 697 O O . LEU A 1 94 ? -8.956 -9.874 10.780 1.00 95.50 94 LEU A O 1
ATOM 701 N N . LEU A 1 95 ? -10.501 -8.252 10.628 1.00 96.06 95 LEU A N 1
ATOM 702 C CA . LEU A 1 95 ? -11.664 -9.114 10.510 1.00 96.06 95 LEU A CA 1
ATOM 703 C C . LEU A 1 95 ? -12.215 -9.043 9.087 1.00 96.06 95 LEU A C 1
ATOM 705 O O . LEU A 1 95 ? -12.368 -7.951 8.541 1.00 96.06 95 LEU A O 1
ATOM 709 N N . VAL A 1 96 ? -12.579 -10.197 8.535 1.00 95.12 96 VAL A N 1
ATOM 710 C CA . VAL A 1 96 ? -13.397 -10.315 7.325 1.00 95.12 96 VAL A CA 1
ATOM 711 C C . VAL A 1 96 ? -14.647 -11.107 7.677 1.00 95.12 96 VAL A C 1
ATOM 713 O O . VAL A 1 96 ? -14.556 -12.185 8.265 1.00 95.12 96 VAL A O 1
ATOM 716 N N . ASP A 1 97 ? -15.819 -10.544 7.389 1.00 93.38 97 ASP A N 1
ATOM 717 C CA . ASP A 1 97 ? -17.125 -11.122 7.730 1.00 93.38 97 ASP A CA 1
ATOM 718 C C . ASP A 1 97 ? -17.228 -11.491 9.225 1.00 93.38 97 ASP A C 1
ATOM 720 O O . ASP A 1 97 ? -17.732 -12.545 9.619 1.00 93.38 97 ASP A O 1
ATOM 724 N N . GLY A 1 98 ? -16.673 -10.622 10.079 1.00 92.88 98 GLY A N 1
ATOM 725 C CA . GLY A 1 98 ? -16.641 -10.783 11.536 1.00 92.88 98 GLY A CA 1
ATOM 726 C C . GLY A 1 98 ? -15.628 -11.806 12.064 1.00 92.88 98 GLY A C 1
ATOM 727 O O . GLY A 1 98 ? -15.547 -11.997 13.278 1.00 92.88 98 GLY A O 1
ATOM 728 N N . LYS A 1 99 ? -14.838 -12.454 11.199 1.00 93.81 99 LYS A N 1
ATOM 729 C CA . LYS A 1 99 ? -13.839 -13.463 11.586 1.00 93.81 99 LYS A CA 1
ATOM 730 C C . LYS A 1 99 ? -12.415 -12.936 11.407 1.00 93.81 99 LYS A C 1
ATOM 732 O O . LYS A 1 99 ? -12.145 -12.316 10.382 1.00 93.81 99 LYS A O 1
ATOM 737 N N . PRO A 1 100 ? -11.484 -13.207 12.341 1.00 95.75 100 PRO A N 1
ATOM 738 C CA . PRO A 1 100 ? -10.083 -12.842 12.160 1.00 95.75 100 PRO A CA 1
ATOM 739 C C . PRO A 1 100 ? -9.482 -13.464 10.899 1.00 95.75 100 PRO A C 1
ATOM 741 O O . PRO A 1 100 ? -9.529 -14.682 10.719 1.00 95.75 100 PRO A O 1
ATOM 744 N N . LEU A 1 101 ? -8.895 -12.623 10.052 1.00 95.75 101 LEU A N 1
ATOM 745 C CA . LEU A 1 101 ? -8.137 -13.033 8.879 1.00 95.75 101 LEU A CA 1
ATOM 746 C C . LEU A 1 101 ? -6.643 -13.016 9.214 1.00 95.75 101 LEU A C 1
ATOM 748 O O . LEU A 1 101 ? -6.081 -11.982 9.570 1.00 95.75 101 LEU A O 1
ATOM 752 N N . HIS A 1 102 ? -5.992 -14.168 9.072 1.00 95.69 102 HIS A N 1
ATOM 753 C CA . HIS A 1 102 ? -4.539 -14.273 9.145 1.00 95.69 102 HIS A CA 1
ATOM 754 C C . HIS A 1 102 ? -3.950 -14.171 7.736 1.00 95.69 102 HIS A C 1
ATOM 756 O O . HIS A 1 102 ? -4.279 -14.992 6.874 1.00 95.69 102 HIS A O 1
ATOM 762 N N . LEU A 1 103 ? -3.101 -13.170 7.503 1.00 96.19 103 LEU A N 1
ATOM 763 C CA . LEU A 1 103 ? -2.466 -12.950 6.206 1.00 96.19 103 LEU A CA 1
ATOM 764 C C . LEU A 1 103 ? -1.221 -13.826 6.072 1.00 96.19 103 LEU A C 1
ATOM 766 O O . LEU A 1 103 ? -0.283 -13.723 6.855 1.00 96.19 103 LEU A O 1
ATOM 770 N N . LYS A 1 104 ? -1.230 -14.677 5.051 1.00 97.12 104 LYS A N 1
ATOM 771 C CA . LYS A 1 104 ? -0.069 -15.384 4.514 1.00 97.12 104 LYS A CA 1
ATOM 772 C C . LYS A 1 104 ? 0.275 -14.680 3.213 1.00 97.12 104 LYS A C 1
ATOM 774 O O . LYS A 1 104 ? -0.225 -15.053 2.151 1.00 97.12 104 LYS A O 1
ATOM 779 N N . GLY A 1 105 ? 0.985 -13.568 3.364 1.00 94.38 105 GLY A N 1
ATOM 780 C CA . GLY A 1 105 ? 1.215 -12.603 2.303 1.00 94.38 105 GLY A CA 1
ATOM 781 C C . GLY A 1 105 ? 2.491 -12.861 1.512 1.00 94.38 105 GLY A C 1
ATOM 782 O O . GLY A 1 105 ? 3.446 -13.438 2.024 1.00 94.38 105 GLY A O 1
ATOM 783 N N . VAL A 1 106 ? 2.525 -12.361 0.280 1.00 96.44 106 VAL A N 1
ATOM 784 C CA . VAL A 1 106 ? 3.768 -12.134 -0.465 1.00 96.44 106 VAL A CA 1
ATOM 785 C C . VAL A 1 106 ? 3.732 -10.753 -1.118 1.00 96.44 106 VAL A C 1
ATOM 787 O O . VAL A 1 106 ? 2.681 -10.285 -1.562 1.00 96.44 106 VAL A O 1
ATOM 790 N N . ALA A 1 107 ? 4.875 -10.074 -1.170 1.00 96.06 107 ALA A N 1
ATOM 791 C CA . ALA A 1 107 ? 5.014 -8.890 -2.005 1.00 96.06 107 ALA A CA 1
ATOM 792 C C . ALA A 1 107 ? 5.148 -9.338 -3.468 1.00 96.06 107 ALA A C 1
ATOM 794 O O . ALA A 1 107 ? 6.040 -10.118 -3.799 1.00 96.06 107 ALA A O 1
ATOM 795 N N . TRP A 1 108 ? 4.259 -8.869 -4.339 1.00 97.19 108 TRP A N 1
ATOM 796 C CA . TRP A 1 108 ? 4.191 -9.286 -5.734 1.00 97.19 108 TRP A CA 1
ATOM 797 C C . TRP A 1 108 ? 4.546 -8.126 -6.666 1.00 97.19 108 TRP A C 1
ATOM 799 O O . TRP A 1 108 ? 3.912 -7.069 -6.653 1.00 97.19 108 TRP A O 1
ATOM 809 N N . ASN A 1 109 ? 5.594 -8.332 -7.462 1.00 96.06 109 ASN A N 1
ATOM 810 C CA . ASN A 1 109 ? 6.129 -7.369 -8.419 1.00 96.06 109 ASN A CA 1
ATOM 811 C C . ASN A 1 109 ? 6.517 -8.113 -9.710 1.00 96.06 109 ASN A C 1
ATOM 813 O O . ASN A 1 109 ? 7.679 -8.506 -9.844 1.00 96.06 109 ASN A O 1
ATOM 817 N N . PRO A 1 110 ? 5.561 -8.381 -10.617 1.00 95.69 110 PRO A N 1
ATOM 818 C CA . PRO A 1 110 ? 5.790 -9.183 -11.818 1.00 95.69 110 PRO A CA 1
ATOM 819 C C . PRO A 1 110 ? 6.617 -8.419 -12.860 1.00 95.69 110 PRO A C 1
ATOM 821 O O . PRO A 1 110 ? 6.091 -7.834 -13.804 1.00 95.69 110 PRO A O 1
ATOM 824 N N . VAL A 1 111 ? 7.933 -8.415 -12.659 1.00 95.75 111 VAL A N 1
ATOM 825 C CA . VAL A 1 111 ? 8.933 -7.874 -13.582 1.00 95.75 111 VAL A CA 1
ATOM 826 C C . VAL A 1 111 ? 9.750 -9.048 -14.130 1.00 95.75 111 VAL A C 1
ATOM 828 O O . VAL A 1 111 ? 10.303 -9.823 -13.342 1.00 95.75 111 VAL A O 1
ATOM 831 N N . PRO A 1 112 ? 9.857 -9.217 -15.460 1.00 92.50 112 PRO A N 1
ATOM 832 C CA . PRO A 1 112 ? 10.606 -10.317 -16.048 1.00 92.50 112 PRO A CA 1
ATOM 833 C C . PRO A 1 112 ? 12.098 -10.210 -15.721 1.00 92.50 112 PRO A C 1
ATOM 835 O O . PRO A 1 112 ? 12.642 -9.132 -15.473 1.00 92.50 112 PRO A O 1
ATOM 838 N N . LYS A 1 113 ? 12.803 -11.342 -15.778 1.00 91.12 113 LYS A N 1
ATOM 839 C CA . LYS A 1 113 ? 14.256 -11.377 -15.574 1.00 91.12 113 LYS A CA 1
ATOM 840 C C . LYS A 1 113 ? 14.964 -10.410 -16.533 1.00 91.12 113 LYS A C 1
ATOM 842 O O . LYS A 1 113 ? 14.840 -10.536 -17.747 1.00 91.12 113 LYS A O 1
ATOM 847 N N 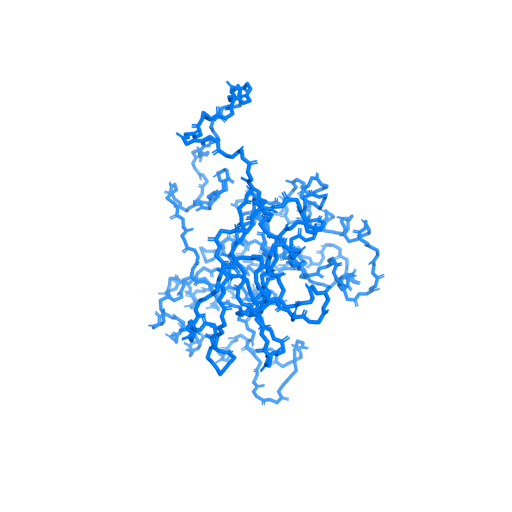. GLY A 1 114 ? 15.752 -9.494 -15.971 1.00 93.88 114 GLY A N 1
ATOM 848 C CA . GLY A 1 114 ? 16.464 -8.449 -16.717 1.00 93.88 114 GLY A CA 1
ATOM 849 C C . GLY A 1 114 ? 15.672 -7.150 -16.910 1.00 93.88 114 GLY A C 1
ATOM 850 O O . GLY A 1 114 ? 16.259 -6.165 -17.353 1.00 93.88 114 GLY A O 1
ATOM 851 N N . GLY A 1 115 ? 14.387 -7.135 -16.549 1.00 94.12 115 GLY A N 1
ATOM 852 C CA . GLY A 1 115 ? 13.546 -5.944 -16.555 1.00 94.12 115 GLY A CA 1
ATOM 853 C C . GLY A 1 115 ? 13.781 -5.026 -15.354 1.00 94.12 115 GLY A C 1
ATOM 854 O O . GLY A 1 115 ? 14.534 -5.337 -14.424 1.00 94.12 115 GLY A O 1
ATOM 855 N N . ARG A 1 116 ? 13.122 -3.869 -15.382 1.00 95.00 116 ARG A N 1
ATOM 856 C CA . ARG A 1 116 ? 13.204 -2.801 -14.387 1.00 95.00 116 ARG A CA 1
ATOM 857 C C . ARG A 1 116 ? 11.813 -2.382 -13.941 1.00 95.00 116 ARG A C 1
ATOM 859 O O . ARG A 1 116 ? 10.917 -2.173 -14.748 1.00 95.00 116 ARG A O 1
ATOM 866 N N . HIS A 1 117 ? 11.653 -2.219 -12.637 1.00 92.12 117 HIS A N 1
ATOM 867 C CA . HIS A 1 117 ? 10.448 -1.636 -12.069 1.00 92.12 117 HIS A CA 1
ATOM 868 C C . HIS A 1 117 ? 10.503 -0.095 -12.144 1.00 92.12 117 HIS A C 1
ATOM 870 O O . HIS A 1 117 ? 11.547 0.471 -11.806 1.00 92.12 117 HIS A O 1
ATOM 876 N N . PRO A 1 118 ? 9.394 0.592 -12.484 1.00 91.75 118 PRO A N 1
ATOM 877 C CA . PRO A 1 118 ? 8.099 0.038 -12.905 1.00 91.75 118 PRO A CA 1
ATOM 878 C C . PRO A 1 118 ? 7.977 -0.201 -14.425 1.00 91.75 118 PRO A C 1
ATOM 880 O O . PRO A 1 118 ? 6.929 -0.645 -14.875 1.00 91.75 118 PRO A O 1
ATOM 883 N N . GLN A 1 119 ? 9.005 0.099 -15.227 1.00 94.31 119 GLN A N 1
ATOM 884 C CA . GLN A 1 119 ? 8.909 0.142 -16.697 1.00 94.31 119 GLN A CA 1
ATOM 885 C C . GLN A 1 119 ? 8.491 -1.186 -17.343 1.00 94.31 119 GLN A C 1
ATOM 887 O O . GLN A 1 119 ? 7.744 -1.173 -18.315 1.00 94.31 119 GLN A O 1
ATOM 892 N N . ASP A 1 120 ? 8.964 -2.307 -16.802 1.00 95.81 120 ASP A N 1
ATOM 893 C CA . ASP A 1 120 ? 8.731 -3.655 -17.330 1.00 95.81 120 ASP A CA 1
ATOM 894 C C . ASP A 1 120 ? 7.728 -4.452 -16.473 1.00 95.81 120 ASP A C 1
ATOM 896 O O . ASP A 1 120 ? 7.727 -5.683 -16.491 1.00 95.81 120 ASP A O 1
ATOM 900 N N . LEU A 1 121 ? 6.912 -3.769 -15.665 1.00 95.69 121 LEU A N 1
ATOM 901 C CA . LEU A 1 121 ? 5.874 -4.401 -14.854 1.00 95.69 121 LEU A CA 1
ATOM 902 C C . LEU A 1 121 ? 4.756 -4.956 -15.748 1.00 95.69 121 LEU A C 1
ATOM 904 O O . LEU A 1 121 ? 4.163 -4.213 -16.528 1.00 95.69 121 LEU A O 1
ATOM 908 N N . ASP A 1 122 ? 4.428 -6.239 -15.599 1.00 96.38 122 ASP A N 1
ATOM 909 C CA . ASP A 1 122 ? 3.429 -6.907 -16.438 1.00 96.38 122 ASP A CA 1
ATOM 910 C C . ASP A 1 122 ? 2.545 -7.854 -15.614 1.00 96.38 122 ASP A C 1
ATOM 912 O O . ASP A 1 122 ? 2.723 -9.072 -15.583 1.00 96.38 122 ASP A O 1
ATOM 916 N N . PHE A 1 123 ? 1.560 -7.287 -14.912 1.00 97.25 123 PHE A N 1
ATOM 917 C CA . PHE A 1 123 ? 0.592 -8.093 -14.165 1.00 97.25 123 PHE A CA 1
ATOM 918 C C . PHE A 1 123 ? -0.161 -9.068 -15.077 1.00 97.25 123 PHE A C 1
ATOM 920 O O . PHE A 1 123 ? -0.378 -10.215 -14.695 1.00 97.25 123 PHE A O 1
ATOM 927 N N . ALA A 1 124 ? -0.540 -8.629 -16.278 1.00 96.81 124 ALA A N 1
ATOM 928 C CA . ALA A 1 124 ? -1.364 -9.400 -17.198 1.00 96.81 124 ALA A CA 1
ATOM 929 C C . ALA A 1 124 ? -0.685 -10.705 -17.634 1.00 96.81 124 ALA A C 1
ATOM 931 O O . ALA A 1 124 ? -1.310 -11.767 -17.655 1.00 96.81 124 ALA A O 1
ATOM 932 N N . ARG A 1 125 ? 0.608 -10.636 -17.949 1.00 96.62 125 ARG A N 1
ATOM 933 C CA . ARG A 1 125 ? 1.397 -11.795 -18.364 1.00 96.62 125 ARG A CA 1
ATOM 934 C C . ARG A 1 125 ? 1.576 -12.818 -17.253 1.00 96.62 125 ARG A C 1
ATOM 936 O O . ARG A 1 125 ? 1.539 -14.013 -17.530 1.00 96.62 125 ARG A O 1
ATOM 943 N N . PHE A 1 126 ? 1.814 -12.357 -16.029 1.00 97.19 126 PHE A N 1
ATOM 944 C CA . PHE A 1 126 ? 2.272 -13.224 -14.943 1.00 97.19 126 PHE A CA 1
ATOM 945 C C . PHE A 1 126 ? 1.167 -13.640 -13.969 1.00 97.19 126 PHE A C 1
ATOM 947 O O . PHE A 1 126 ? 1.346 -14.623 -13.255 1.00 97.19 126 PHE A O 1
ATOM 954 N N . VAL A 1 127 ? 0.012 -12.959 -13.946 1.00 98.12 127 VAL A N 1
ATOM 955 C CA . VAL A 1 127 ? -1.042 -13.220 -12.950 1.00 98.12 127 VAL A CA 1
ATOM 956 C C . VAL A 1 127 ? -1.471 -14.681 -12.916 1.00 98.12 127 VAL A C 1
ATOM 958 O O . VAL A 1 127 ? -1.632 -15.222 -11.830 1.00 98.12 127 VAL A O 1
ATOM 961 N N . GLU A 1 128 ? -1.635 -15.344 -14.060 1.00 97.94 128 GLU A N 1
ATOM 962 C CA . GLU A 1 128 ? -2.153 -16.715 -14.096 1.00 97.94 128 GLU A CA 1
ATOM 963 C C . GLU A 1 128 ? -1.164 -17.725 -13.495 1.00 97.94 128 GLU A C 1
ATOM 965 O O . GLU A 1 128 ? -1.540 -18.500 -12.613 1.00 97.94 128 GLU A O 1
ATOM 970 N N . GLU A 1 129 ? 0.099 -17.667 -13.921 1.00 97.31 129 GLU A N 1
ATOM 971 C CA . GLU A 1 129 ? 1.171 -18.551 -13.450 1.00 97.31 129 GLU A CA 1
ATOM 972 C C . GLU A 1 129 ? 1.525 -18.264 -11.986 1.00 97.31 129 GLU A C 1
ATOM 974 O O . GLU A 1 129 ? 1.474 -19.162 -11.139 1.00 97.31 129 GLU A O 1
ATOM 979 N N . ASP A 1 130 ? 1.804 -17.001 -11.658 1.00 97.94 130 ASP A N 1
ATOM 980 C CA . ASP A 1 130 ? 2.256 -16.619 -10.323 1.00 97.94 130 ASP A CA 1
ATOM 981 C C . ASP A 1 130 ? 1.176 -16.910 -9.281 1.00 97.94 130 ASP A C 1
ATOM 983 O O . ASP A 1 130 ? 1.466 -17.460 -8.218 1.00 97.94 130 ASP A O 1
ATOM 987 N N . SER A 1 131 ? -0.091 -16.588 -9.568 1.00 97.81 131 SER A N 1
ATOM 988 C CA . SER A 1 131 ? -1.165 -16.819 -8.598 1.00 97.81 131 SER A CA 1
ATOM 989 C C . SER A 1 131 ? -1.468 -18.307 -8.402 1.00 97.81 131 SER A C 1
ATOM 991 O O . SER A 1 131 ? -1.858 -18.702 -7.300 1.00 97.81 131 SER A O 1
ATOM 993 N N . GLN A 1 132 ? -1.235 -19.159 -9.407 1.00 97.69 132 GLN A N 1
ATOM 994 C CA . GLN A 1 132 ? -1.304 -20.613 -9.242 1.00 97.69 132 GLN A CA 1
ATOM 995 C C . GLN A 1 132 ? -0.216 -21.114 -8.283 1.00 97.69 132 GLN A C 1
ATOM 997 O O . GLN A 1 132 ? -0.505 -21.914 -7.388 1.00 97.69 132 GLN A O 1
ATOM 1002 N N . ILE A 1 133 ? 1.015 -20.619 -8.427 1.00 97.69 133 ILE A N 1
ATOM 1003 C CA . ILE A 1 133 ? 2.118 -20.950 -7.519 1.00 97.69 133 ILE A CA 1
ATOM 1004 C C . ILE A 1 133 ? 1.788 -20.464 -6.103 1.00 97.69 133 ILE A C 1
ATOM 1006 O O . ILE A 1 133 ? 1.868 -21.248 -5.156 1.00 97.69 133 ILE A O 1
ATOM 1010 N N . MET A 1 134 ? 1.327 -19.219 -5.958 1.00 98.00 134 MET A N 1
ATOM 1011 C CA . MET A 1 134 ? 0.919 -18.658 -4.667 1.00 98.00 134 MET A CA 1
ATOM 1012 C C . MET A 1 134 ? -0.150 -19.513 -3.978 1.00 98.00 134 MET A C 1
ATOM 1014 O O . MET A 1 134 ? 0.001 -19.875 -2.809 1.00 98.00 134 MET A O 1
ATOM 1018 N N . GLN A 1 135 ? -1.192 -19.908 -4.713 1.00 97.12 135 GLN A N 1
ATOM 1019 C CA . GLN A 1 135 ? -2.238 -20.781 -4.190 1.00 97.12 135 GLN A CA 1
ATOM 1020 C C . GLN A 1 135 ? -1.670 -22.128 -3.719 1.00 97.12 135 GLN A C 1
ATOM 1022 O O . GLN A 1 135 ? -2.022 -22.593 -2.634 1.00 97.12 135 GLN A O 1
ATOM 1027 N N . SER A 1 136 ? -0.761 -22.737 -4.491 1.00 97.44 136 SER A N 1
ATOM 1028 C CA . SER A 1 136 ? -0.129 -24.016 -4.131 1.00 97.44 136 SER A CA 1
ATOM 1029 C C . SER A 1 136 ? 0.715 -23.940 -2.850 1.00 97.44 136 SER A C 1
ATOM 1031 O O . SER A 1 136 ? 0.831 -24.927 -2.127 1.00 97.44 136 SER A O 1
ATOM 1033 N N . MET A 1 137 ? 1.241 -22.755 -2.526 1.00 97.06 137 MET A N 1
ATOM 1034 C CA . MET A 1 137 ? 1.989 -22.474 -1.294 1.00 97.06 137 MET A CA 1
ATOM 1035 C C . MET A 1 137 ? 1.086 -22.073 -0.115 1.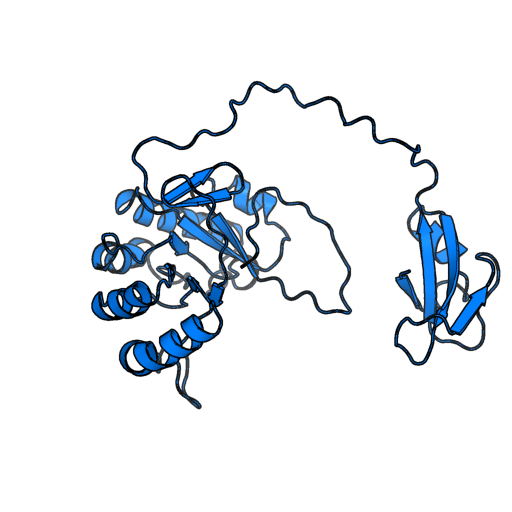00 97.06 137 MET A C 1
ATOM 1037 O O . MET A 1 137 ? 1.573 -21.846 0.993 1.00 97.06 137 MET A O 1
ATOM 1041 N N . GLY A 1 138 ? -0.230 -21.974 -0.326 1.00 96.88 138 GLY A N 1
ATOM 1042 C CA . GLY A 1 138 ? -1.183 -21.524 0.689 1.00 96.88 138 GLY A CA 1
ATOM 1043 C C . GLY A 1 138 ? -1.098 -20.027 1.003 1.00 96.88 138 GLY A C 1
ATOM 1044 O O . GLY A 1 138 ? -1.537 -19.615 2.082 1.00 96.88 138 GLY A O 1
ATOM 1045 N N . ILE A 1 139 ? -0.533 -19.229 0.090 1.00 98.00 139 ILE A N 1
ATOM 1046 C CA . ILE A 1 139 ? -0.573 -17.763 0.142 1.00 98.00 139 ILE A CA 1
ATOM 1047 C C . ILE A 1 139 ? -2.016 -17.325 -0.089 1.00 98.00 139 ILE A C 1
ATOM 1049 O O . ILE A 1 139 ? -2.689 -17.808 -0.999 1.00 98.00 139 ILE A O 1
ATOM 1053 N N . ASN A 1 140 ? -2.495 -16.409 0.748 1.00 97.81 140 ASN A N 1
ATOM 1054 C CA . ASN A 1 140 ? -3.864 -15.898 0.678 1.00 97.81 140 ASN A CA 1
ATOM 1055 C C . ASN A 1 140 ? -3.932 -14.383 0.486 1.00 97.81 140 ASN A C 1
ATOM 1057 O O . ASN A 1 140 ? -5.027 -13.832 0.453 1.00 97.81 140 ASN A O 1
ATOM 1061 N N . ALA A 1 141 ? -2.793 -13.700 0.382 1.00 98.31 141 ALA A N 1
ATOM 1062 C CA . ALA A 1 141 ? -2.753 -12.267 0.159 1.00 98.31 141 ALA A CA 1
ATOM 10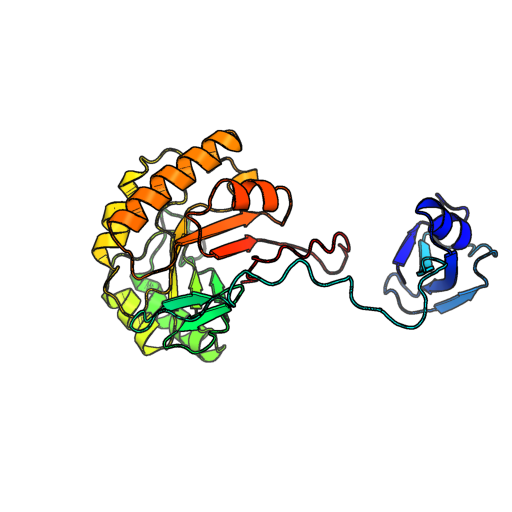63 C C . ALA A 1 141 ? -1.518 -11.858 -0.648 1.00 98.31 141 ALA A C 1
ATOM 1065 O O . ALA A 1 141 ? -0.441 -12.433 -0.497 1.00 98.31 141 ALA A O 1
ATOM 1066 N N . VAL A 1 142 ? -1.666 -10.822 -1.463 1.00 98.50 142 VAL A N 1
ATOM 1067 C CA . VAL A 1 142 ? -0.559 -10.154 -2.144 1.00 98.50 142 VAL A CA 1
ATOM 1068 C C . VAL A 1 142 ? -0.547 -8.677 -1.810 1.00 98.50 142 VAL A C 1
ATOM 1070 O O . VAL A 1 142 ? -1.599 -8.050 -1.681 1.00 98.50 142 VAL A O 1
ATOM 1073 N N . ARG A 1 143 ? 0.652 -8.109 -1.712 1.00 98.25 143 ARG A N 1
ATOM 1074 C CA . ARG A 1 143 ? 0.865 -6.661 -1.724 1.00 98.25 143 ARG A CA 1
ATOM 1075 C C . ARG A 1 143 ? 1.584 -6.277 -3.007 1.00 98.25 143 ARG A C 1
ATOM 1077 O O . ARG A 1 143 ? 2.625 -6.853 -3.302 1.00 98.25 143 ARG A O 1
ATOM 1084 N N . THR A 1 144 ? 1.079 -5.283 -3.725 1.00 97.19 144 THR A N 1
ATOM 1085 C CA . THR A 1 144 ? 1.742 -4.758 -4.928 1.00 97.19 144 THR A CA 1
ATOM 1086 C C . THR A 1 144 ? 2.552 -3.499 -4.631 1.00 97.19 144 THR A C 1
ATOM 1088 O O . THR A 1 144 ? 2.392 -2.889 -3.574 1.00 97.19 144 THR A O 1
ATOM 1091 N N . TYR A 1 145 ? 3.423 -3.097 -5.559 1.00 95.00 145 TYR A N 1
ATOM 1092 C CA . TYR A 1 145 ? 4.166 -1.825 -5.501 1.00 95.00 145 TYR A CA 1
ATOM 1093 C C . TYR A 1 145 ? 3.592 -0.751 -6.432 1.00 95.00 145 TYR A C 1
ATOM 1095 O O . TYR A 1 145 ? 3.816 0.431 -6.204 1.00 95.00 145 TYR A O 1
ATOM 1103 N N . GLU A 1 146 ? 2.801 -1.159 -7.420 1.00 96.38 146 GLU A N 1
ATOM 1104 C CA . GLU A 1 146 ? 2.001 -0.290 -8.285 1.00 96.38 146 GLU A CA 1
ATOM 1105 C C . GLU A 1 146 ? 0.541 -0.759 -8.241 1.00 96.38 146 GLU A C 1
ATOM 1107 O O . GLU A 1 146 ? 0.284 -1.932 -7.917 1.00 96.38 146 GLU A O 1
ATOM 1112 N N . PRO A 1 147 ? -0.426 0.123 -8.536 1.00 97.06 147 PRO A N 1
ATOM 1113 C CA . PRO A 1 147 ? -1.827 -0.229 -8.434 1.00 97.06 147 PRO A CA 1
ATOM 1114 C C . PRO A 1 147 ? -2.253 -1.212 -9.525 1.00 97.06 147 PRO A C 1
ATOM 1116 O O . PRO A 1 147 ? -2.016 -0.989 -10.711 1.00 97.06 147 PRO A O 1
ATOM 1119 N N . ILE A 1 148 ? -2.986 -2.256 -9.138 1.00 98.06 148 ILE A N 1
ATOM 1120 C CA . ILE A 1 148 ? -3.776 -3.051 -10.086 1.00 98.06 148 ILE A CA 1
ATOM 1121 C C . ILE A 1 148 ? -5.091 -2.309 -10.327 1.00 98.06 148 ILE A C 1
ATOM 1123 O O . ILE A 1 148 ? -5.872 -2.122 -9.392 1.00 98.06 148 ILE A O 1
ATOM 1127 N N . THR A 1 149 ? -5.345 -1.906 -11.570 1.00 97.69 149 THR A N 1
ATOM 1128 C CA . THR A 1 149 ? -6.586 -1.223 -11.986 1.00 97.69 149 THR A CA 1
ATOM 1129 C C . THR A 1 149 ? -7.466 -2.079 -12.899 1.00 97.69 149 THR A C 1
ATOM 1131 O O . THR A 1 149 ? -8.642 -1.779 -13.108 1.00 97.69 149 THR A O 1
ATOM 1134 N N . GLU A 1 150 ? -6.927 -3.184 -13.414 1.00 97.69 150 GLU A N 1
ATOM 1135 C CA . GLU A 1 150 ? -7.628 -4.109 -14.297 1.00 97.69 150 GLU A CA 1
ATOM 1136 C C . GLU A 1 150 ? -8.396 -5.163 -13.491 1.00 97.69 150 GLU A C 1
ATOM 1138 O O . GLU A 1 150 ? -7.814 -6.024 -12.829 1.00 97.69 150 GLU A O 1
ATOM 1143 N N . LYS A 1 151 ? -9.732 -5.123 -13.571 1.00 98.06 151 LYS A N 1
ATOM 1144 C CA . LYS A 1 151 ? -10.610 -6.010 -12.787 1.00 98.06 151 LYS A CA 1
ATOM 1145 C C . LYS A 1 151 ? -10.354 -7.494 -13.044 1.00 98.06 151 LYS A C 1
ATOM 1147 O O . LYS A 1 151 ? -10.330 -8.262 -12.096 1.00 98.06 151 LYS A O 1
ATOM 1152 N N . TRP A 1 152 ? -10.067 -7.888 -14.284 1.00 98.19 152 TRP A N 1
ATOM 1153 C CA . TRP A 1 152 ? -9.853 -9.298 -14.625 1.00 98.19 152 TRP A CA 1
ATOM 1154 C C . TRP A 1 152 ? -8.598 -9.900 -13.957 1.00 98.19 152 TRP A C 1
ATOM 1156 O O . TRP A 1 152 ? -8.551 -11.101 -13.675 1.00 98.19 152 TRP A O 1
ATOM 1166 N N . ILE A 1 153 ? -7.590 -9.074 -13.650 1.00 98.50 153 ILE A N 1
ATOM 1167 C CA . ILE A 1 153 ? -6.405 -9.482 -12.880 1.00 98.50 153 ILE A CA 1
ATOM 1168 C C . ILE A 1 153 ? -6.825 -9.785 -11.440 1.00 98.50 153 ILE A C 1
ATOM 1170 O O . ILE A 1 153 ? -6.465 -10.821 -10.877 1.00 98.50 153 ILE A O 1
ATOM 1174 N N . LEU A 1 154 ? -7.664 -8.923 -10.862 1.00 98.69 154 LEU A N 1
ATOM 1175 C CA . LEU A 1 154 ? -8.227 -9.135 -9.534 1.00 98.69 154 LEU A CA 1
ATOM 1176 C C . LEU A 1 154 ? -9.181 -10.337 -9.495 1.00 98.69 154 LEU A C 1
ATOM 1178 O O . LEU A 1 154 ? -9.130 -11.096 -8.532 1.00 98.69 154 LEU A O 1
ATOM 1182 N N . ASP A 1 155 ? -9.994 -10.567 -10.530 1.00 98.56 155 ASP A N 1
ATOM 1183 C CA . ASP A 1 155 ? -10.851 -11.756 -10.658 1.00 98.56 155 ASP A CA 1
ATOM 1184 C C . ASP A 1 155 ? -10.018 -13.044 -10.637 1.00 98.56 155 ASP A C 1
ATOM 1186 O O . ASP A 1 155 ? -10.422 -14.077 -10.096 1.00 98.56 155 ASP A O 1
ATOM 1190 N N . THR A 1 156 ? -8.831 -12.989 -11.236 1.00 98.50 156 THR A N 1
ATOM 1191 C CA . THR A 1 156 ? -7.897 -14.110 -11.324 1.00 98.50 156 THR A CA 1
ATOM 1192 C C . THR A 1 156 ? -7.262 -14.431 -9.973 1.00 98.50 156 THR A C 1
ATOM 1194 O O . THR A 1 156 ? -7.245 -15.596 -9.568 1.00 98.50 156 THR A O 1
ATOM 1197 N N . LEU A 1 157 ? -6.844 -13.410 -9.224 1.00 98.62 157 LEU A N 1
ATOM 1198 C CA . LEU A 1 157 ? -6.405 -13.563 -7.832 1.00 98.62 157 LEU A CA 1
ATOM 1199 C C . LEU A 1 157 ? -7.557 -14.042 -6.931 1.00 98.62 157 LEU A C 1
ATOM 1201 O O . LEU A 1 157 ? -7.394 -14.963 -6.127 1.00 98.62 157 LEU A O 1
ATOM 1205 N N . TRP A 1 158 ? -8.754 -13.481 -7.113 1.00 98.31 158 TRP A N 1
ATOM 1206 C CA . TRP A 1 158 ? -9.921 -13.771 -6.284 1.00 98.31 158 TRP A CA 1
ATOM 1207 C C . TRP A 1 158 ? -10.414 -15.206 -6.415 1.00 98.31 158 TRP A C 1
ATOM 1209 O O . TRP A 1 158 ? -10.667 -15.862 -5.405 1.00 98.31 158 TRP A O 1
ATOM 1219 N N . ARG A 1 159 ? -10.489 -15.737 -7.643 1.00 98.06 159 ARG A N 1
ATOM 1220 C CA . ARG A 1 159 ? -10.840 -17.150 -7.885 1.00 98.06 159 ARG A CA 1
ATOM 1221 C C . ARG A 1 159 ? -9.896 -18.120 -7.179 1.00 98.06 159 ARG A C 1
ATOM 1223 O O . ARG A 1 159 ? -10.277 -19.261 -6.931 1.00 98.06 159 ARG A O 1
ATOM 1230 N N . ARG A 1 160 ? -8.685 -17.673 -6.843 1.00 97.75 160 ARG A N 1
ATOM 1231 C CA . ARG A 1 160 ? -7.687 -18.456 -6.111 1.00 97.75 160 ARG A CA 1
ATOM 1232 C C . ARG A 1 160 ? -7.696 -18.215 -4.601 1.00 97.75 160 ARG A C 1
ATOM 1234 O O . ARG A 1 160 ? -6.930 -18.861 -3.891 1.00 97.75 160 ARG A O 1
ATOM 1241 N N . GLY A 1 161 ? -8.587 -17.356 -4.106 1.00 97.38 161 GLY A N 1
ATOM 1242 C CA . GLY A 1 161 ? -8.692 -17.002 -2.691 1.00 97.38 161 GLY A CA 1
ATOM 1243 C C . GLY A 1 161 ? -7.598 -16.042 -2.224 1.00 97.38 161 GLY A C 1
ATOM 1244 O O . GLY A 1 161 ? -7.257 -16.046 -1.041 1.00 97.38 161 GLY A O 1
ATOM 1245 N N . ILE A 1 162 ? -7.032 -15.253 -3.142 1.00 98.56 162 ILE A N 1
ATOM 1246 C CA . ILE A 1 162 ? -5.954 -14.309 -2.856 1.00 98.56 162 ILE A CA 1
ATOM 1247 C C . ILE A 1 162 ? -6.531 -12.896 -2.725 1.00 98.56 162 ILE A C 1
ATOM 1249 O O . ILE A 1 162 ? -7.114 -12.345 -3.660 1.00 98.56 162 ILE A O 1
ATOM 1253 N N . TRP A 1 163 ? -6.344 -12.314 -1.546 1.00 98.50 163 TRP A N 1
ATOM 1254 C CA . TRP A 1 163 ? -6.645 -10.926 -1.216 1.00 98.50 163 TRP A CA 1
ATOM 1255 C C . TRP A 1 163 ? -5.578 -9.968 -1.746 1.00 98.50 163 TRP A C 1
ATOM 1257 O O . TRP A 1 163 ? -4.410 -10.333 -1.857 1.00 98.50 163 TRP A O 1
ATOM 1267 N N . VAL A 1 164 ? -5.951 -8.718 -2.008 1.00 98.69 164 VAL A N 1
ATOM 1268 C CA . VAL A 1 164 ? -5.037 -7.706 -2.548 1.00 98.69 164 VAL A CA 1
ATOM 1269 C C . VAL A 1 164 ? -4.924 -6.515 -1.602 1.00 98.69 164 VAL A C 1
ATOM 1271 O O . VAL A 1 164 ? -5.897 -5.804 -1.343 1.00 98.69 164 VAL A O 1
ATOM 1274 N N . VAL A 1 165 ? -3.706 -6.286 -1.116 1.00 98.62 165 VAL A N 1
ATOM 1275 C CA . VAL A 1 165 ? -3.251 -5.036 -0.502 1.00 98.62 165 VAL A CA 1
ATOM 1276 C C . VAL A 1 165 ? -2.719 -4.158 -1.636 1.00 98.62 165 VAL A C 1
ATOM 1278 O O . VAL A 1 165 ? -1.566 -4.287 -2.055 1.00 98.62 165 VAL A O 1
ATOM 1281 N N . ASN A 1 166 ? -3.595 -3.330 -2.204 1.00 98.44 166 ASN A N 1
ATOM 1282 C CA . ASN A 1 166 ? -3.312 -2.615 -3.448 1.00 98.44 166 ASN A CA 1
ATOM 1283 C C . ASN A 1 166 ? -2.585 -1.299 -3.145 1.00 98.44 166 ASN A C 1
ATOM 1285 O O . ASN A 1 166 ? -3.139 -0.430 -2.465 1.00 98.44 166 ASN A O 1
ATOM 1289 N N . SER A 1 167 ? -1.348 -1.144 -3.618 1.00 97.88 167 SER A N 1
ATOM 1290 C CA . SER A 1 167 ? -0.605 0.105 -3.425 1.00 97.88 167 SER A CA 1
ATOM 1291 C C . SER A 1 167 ? -1.082 1.174 -4.395 1.00 97.88 167 SER A C 1
ATOM 1293 O O . SER A 1 167 ? -0.931 1.021 -5.601 1.00 97.88 167 SER A O 1
ATOM 1295 N N . VAL A 1 168 ? -1.627 2.270 -3.870 1.00 98.25 168 VAL A N 1
ATOM 1296 C CA . VAL A 1 168 ? -2.206 3.357 -4.687 1.00 98.25 168 VAL A CA 1
ATOM 1297 C C . VAL A 1 168 ? -1.375 4.633 -4.678 1.00 98.25 168 VAL A C 1
ATOM 1299 O O . VAL A 1 168 ? -1.649 5.548 -5.448 1.00 98.25 168 VAL A O 1
ATOM 1302 N N . TYR A 1 169 ? -0.356 4.705 -3.820 1.00 98.19 169 TYR A N 1
ATOM 1303 C CA . TYR A 1 169 ? 0.554 5.843 -3.752 1.00 98.19 169 TYR A CA 1
ATOM 1304 C C . TYR A 1 169 ? 1.876 5.440 -3.098 1.00 98.19 169 TYR A C 1
ATOM 1306 O O . TYR A 1 169 ? 1.870 5.078 -1.929 1.00 98.19 169 TYR A O 1
ATOM 1314 N N . ASN A 1 170 ? 3.011 5.536 -3.798 1.00 95.31 170 ASN A N 1
ATOM 1315 C CA . ASN A 1 170 ? 4.334 5.208 -3.232 1.00 95.31 170 ASN A CA 1
ATOM 1316 C C . ASN A 1 170 ? 5.409 6.284 -3.452 1.00 95.31 170 ASN A C 1
ATOM 1318 O O . ASN A 1 170 ? 6.449 6.237 -2.798 1.00 95.31 170 ASN A O 1
ATOM 1322 N N . TRP A 1 171 ? 5.171 7.266 -4.326 1.00 96.00 171 TRP A N 1
ATOM 1323 C CA . TRP A 1 171 ? 6.172 8.256 -4.729 1.00 96.00 171 TRP A CA 1
ATOM 1324 C C . TRP A 1 171 ? 5.755 9.680 -4.347 1.00 96.00 171 TRP A C 1
ATOM 1326 O O . TRP A 1 171 ? 4.685 10.147 -4.725 1.00 96.00 171 TRP A O 1
ATOM 1336 N N . GLY A 1 172 ? 6.609 10.387 -3.604 1.00 94.88 172 GLY A N 1
ATOM 1337 C CA . GLY A 1 172 ? 6.292 11.663 -2.953 1.00 94.88 172 GLY A CA 1
ATOM 1338 C C . GLY A 1 172 ? 6.145 12.850 -3.904 1.00 94.88 172 GLY A C 1
ATOM 1339 O O . GLY A 1 172 ? 5.521 13.843 -3.537 1.00 94.88 172 GLY A O 1
ATOM 1340 N N . GLY A 1 173 ? 6.684 12.745 -5.121 1.00 94.75 173 GLY A N 1
ATOM 1341 C CA . GLY A 1 173 ? 6.569 13.791 -6.138 1.00 94.75 173 GLY A CA 1
ATOM 1342 C C . GLY A 1 173 ? 5.220 13.823 -6.863 1.00 94.75 173 GLY A C 1
ATOM 1343 O O . GLY A 1 173 ? 4.965 14.754 -7.625 1.00 94.75 173 GLY A O 1
ATOM 1344 N N . ALA A 1 174 ? 4.347 12.836 -6.643 1.00 95.94 174 ALA A N 1
ATOM 1345 C CA . ALA A 1 174 ? 3.004 12.839 -7.204 1.00 95.94 174 ALA A CA 1
ATOM 1346 C C . ALA A 1 174 ? 2.058 13.734 -6.385 1.00 95.94 174 ALA A C 1
ATOM 1348 O O . ALA A 1 174 ? 2.216 13.946 -5.181 1.00 95.94 174 ALA A O 1
ATOM 1349 N N . ALA A 1 175 ? 1.017 14.257 -7.036 1.00 97.25 175 ALA A N 1
ATOM 1350 C CA . ALA A 1 175 ? -0.077 14.905 -6.318 1.00 97.25 175 ALA A CA 1
ATOM 1351 C C . ALA A 1 175 ? -0.853 13.864 -5.496 1.00 97.25 175 ALA A C 1
ATOM 1353 O O . ALA A 1 175 ? -1.059 12.747 -5.969 1.00 97.25 175 ALA A O 1
ATOM 1354 N N . ALA A 1 176 ? -1.356 14.227 -4.312 1.00 96.75 176 ALA A N 1
ATOM 1355 C CA . ALA A 1 176 ? -2.101 13.289 -3.464 1.00 96.75 176 ALA A CA 1
ATOM 1356 C C . ALA A 1 176 ? -3.330 12.688 -4.179 1.00 96.75 176 ALA A C 1
ATOM 1358 O O . ALA A 1 176 ? -3.615 11.499 -4.060 1.00 96.75 176 ALA A O 1
ATOM 1359 N N . ASN A 1 177 ? -3.990 13.487 -5.027 1.00 97.69 177 ASN A N 1
ATOM 1360 C CA . ASN A 1 177 ? -5.136 13.060 -5.830 1.00 97.69 177 ASN A CA 1
ATOM 1361 C C . ASN A 1 177 ? -4.805 11.984 -6.887 1.00 97.69 177 ASN A C 1
ATOM 1363 O O . ASN A 1 177 ? -5.720 11.395 -7.449 1.00 97.69 177 ASN A O 1
ATOM 1367 N N . SER A 1 178 ? -3.529 11.685 -7.155 1.00 97.69 178 SER A N 1
ATOM 1368 C CA . SER A 1 178 ? -3.150 10.584 -8.057 1.00 97.69 178 SER A CA 1
ATOM 1369 C C . SER A 1 178 ? -3.623 9.209 -7.565 1.00 97.69 178 SER A C 1
ATOM 1371 O O . SER A 1 178 ? -3.861 8.327 -8.384 1.00 97.69 178 SER A O 1
ATOM 1373 N N . ALA A 1 179 ? -3.853 9.043 -6.257 1.00 97.94 179 ALA A N 1
ATOM 1374 C CA . ALA A 1 179 ? -4.425 7.820 -5.694 1.00 97.94 179 ALA A CA 1
ATOM 1375 C C . ALA A 1 179 ? -5.906 7.612 -6.073 1.00 97.94 179 ALA A C 1
ATOM 1377 O O . ALA A 1 179 ? -6.427 6.505 -5.942 1.00 97.94 179 ALA A O 1
ATOM 1378 N N . ALA A 1 180 ? -6.602 8.656 -6.542 1.00 98.31 180 ALA A N 1
ATOM 1379 C CA . ALA A 1 180 ? -8.045 8.613 -6.748 1.00 98.31 180 ALA A CA 1
ATOM 1380 C C . ALA A 1 180 ? -8.469 7.658 -7.869 1.00 98.31 180 ALA A C 1
ATOM 1382 O O . ALA A 1 180 ? -9.426 6.900 -7.702 1.00 98.31 180 ALA A O 1
ATOM 1383 N N . ASP A 1 181 ? -7.781 7.702 -9.008 1.00 98.19 181 ASP A N 1
ATOM 1384 C CA . ASP A 1 181 ? -8.167 6.921 -10.184 1.00 98.19 181 ASP A CA 1
ATOM 1385 C C . ASP A 1 181 ? -7.953 5.413 -9.970 1.00 98.19 181 ASP A C 1
ATOM 1387 O O . ASP A 1 181 ? -8.895 4.653 -10.220 1.00 98.19 181 ASP A O 1
ATOM 1391 N N . PRO A 1 182 ? -6.813 4.956 -9.406 1.00 98.00 182 PRO A N 1
ATOM 1392 C CA . PRO A 1 182 ? -6.646 3.565 -9.003 1.00 98.00 182 PRO A CA 1
ATOM 1393 C C . PRO A 1 182 ? -7.722 3.054 -8.045 1.00 98.00 182 PRO A C 1
ATOM 1395 O O . PRO A 1 182 ? -8.262 1.969 -8.255 1.00 98.00 182 PRO A O 1
ATOM 1398 N N . VAL A 1 183 ? -8.075 3.841 -7.022 1.00 98.56 183 VAL A N 1
ATOM 1399 C CA . VAL A 1 183 ? -9.116 3.461 -6.056 1.00 98.56 183 VAL A CA 1
ATOM 1400 C C . VAL A 1 183 ? -10.464 3.321 -6.758 1.00 98.56 183 VAL A C 1
ATOM 1402 O O . VAL A 1 183 ? -11.107 2.276 -6.667 1.00 98.56 183 VAL A O 1
ATOM 1405 N N . LYS A 1 184 ? -10.888 4.334 -7.522 1.00 98.44 184 LYS A N 1
ATOM 1406 C CA . LYS A 1 184 ? -12.173 4.310 -8.244 1.00 98.44 184 LYS A CA 1
ATOM 1407 C C . LYS A 1 184 ? -12.280 3.146 -9.227 1.00 98.44 184 LYS A C 1
ATOM 1409 O O . LYS A 1 184 ? -13.379 2.632 -9.416 1.00 98.44 184 LYS A O 1
ATOM 1414 N N . ALA A 1 185 ? -11.173 2.738 -9.846 1.00 98.31 185 ALA A N 1
ATOM 1415 C CA . ALA A 1 185 ? -11.177 1.660 -10.827 1.00 98.31 185 ALA A CA 1
ATOM 1416 C C . ALA A 1 185 ? -11.622 0.315 -10.226 1.00 98.31 185 ALA A C 1
ATOM 1418 O O . ALA A 1 185 ? -12.318 -0.457 -10.896 1.00 98.31 185 ALA A O 1
ATOM 1419 N N . VAL A 1 186 ? -11.238 0.032 -8.973 1.00 98.44 186 VAL A N 1
ATOM 1420 C CA . VAL A 1 186 ? -11.347 -1.322 -8.405 1.00 98.44 186 VAL A CA 1
ATOM 1421 C C . VAL A 1 186 ? -11.887 -1.410 -6.977 1.00 98.44 186 VAL A C 1
ATOM 1423 O O . VAL A 1 186 ? -11.989 -2.522 -6.470 1.00 98.44 186 VAL A O 1
ATOM 1426 N N . LYS A 1 187 ? -12.286 -0.306 -6.332 1.00 97.75 187 LYS A N 1
ATOM 1427 C CA . LYS A 1 187 ? -12.795 -0.321 -4.944 1.00 97.75 187 LYS A CA 1
ATOM 1428 C C . LYS A 1 187 ? -13.952 -1.288 -4.689 1.00 97.75 187 LYS A C 1
ATOM 1430 O O . LYS A 1 187 ? -14.030 -1.864 -3.617 1.00 97.75 187 LYS A O 1
ATOM 1435 N N . ASP A 1 188 ? -14.811 -1.520 -5.679 1.00 97.31 188 ASP A N 1
ATOM 1436 C CA . ASP A 1 188 ? -15.961 -2.422 -5.531 1.00 97.31 188 ASP A CA 1
ATOM 1437 C C . ASP A 1 188 ? -15.589 -3.901 -5.777 1.00 97.31 188 ASP A C 1
ATOM 1439 O O . ASP A 1 188 ? -16.445 -4.785 -5.733 1.00 97.31 188 ASP A O 1
ATOM 1443 N N . HIS A 1 189 ? -14.323 -4.195 -6.097 1.00 98.31 189 HIS A N 1
ATOM 1444 C CA . HIS A 1 189 ? -13.883 -5.544 -6.425 1.00 98.31 189 HIS A CA 1
ATOM 1445 C C . HIS A 1 189 ? -13.665 -6.381 -5.149 1.00 98.31 189 HIS A C 1
ATOM 1447 O O . HIS A 1 189 ? -12.889 -5.984 -4.279 1.00 98.31 189 HIS A O 1
ATOM 1453 N N . PRO A 1 190 ? -14.240 -7.596 -5.040 1.00 97.56 190 PRO A N 1
ATOM 1454 C CA . PRO A 1 190 ? -14.240 -8.373 -3.797 1.00 97.56 190 PRO A CA 1
ATOM 1455 C C . PRO A 1 190 ? -12.860 -8.836 -3.315 1.00 97.56 190 PRO A C 1
ATOM 1457 O O . PRO A 1 190 ? -12.751 -9.224 -2.154 1.00 97.56 190 PRO A O 1
ATOM 1460 N N . ALA A 1 191 ? -11.849 -8.822 -4.188 1.00 98.06 191 ALA A N 1
ATOM 1461 C CA . ALA A 1 191 ? -10.457 -9.145 -3.859 1.00 98.06 191 ALA A CA 1
ATOM 1462 C C . ALA A 1 191 ? -9.724 -8.046 -3.083 1.00 98.06 191 ALA A C 1
ATOM 1464 O O . ALA A 1 191 ? -8.705 -8.340 -2.456 1.00 98.06 191 ALA A O 1
ATOM 1465 N N . ILE A 1 192 ? -10.177 -6.790 -3.159 1.00 98.50 192 ILE A N 1
ATOM 1466 C CA . ILE A 1 192 ? -9.510 -5.689 -2.465 1.00 98.50 192 ILE A CA 1
ATOM 1467 C C . ILE A 1 192 ? -9.693 -5.889 -0.965 1.00 98.50 192 ILE A C 1
ATOM 1469 O O . ILE A 1 192 ? -10.804 -6.055 -0.467 1.00 98.50 192 ILE A O 1
ATOM 1473 N N . LEU A 1 193 ? -8.572 -5.921 -0.249 1.00 98.38 193 LEU A N 1
ATOM 1474 C CA . LEU A 1 193 ? -8.558 -6.072 1.199 1.00 98.38 193 LEU A CA 1
ATOM 1475 C C . LEU A 1 193 ? -8.345 -4.732 1.893 1.00 98.38 193 LEU A C 1
ATOM 1477 O O . LEU A 1 193 ? -9.031 -4.426 2.861 1.00 98.38 193 LEU A O 1
ATOM 1481 N N . MET A 1 194 ? -7.367 -3.962 1.424 1.00 98.12 194 MET A N 1
ATOM 1482 C CA . MET A 1 194 ? -7.021 -2.647 1.956 1.00 98.12 194 MET A CA 1
ATOM 1483 C C . MET A 1 194 ? -6.165 -1.878 0.946 1.00 98.12 194 MET A C 1
ATOM 1485 O O . MET A 1 194 ? -5.543 -2.471 0.057 1.00 98.12 194 MET A O 1
ATOM 1489 N N . TRP A 1 195 ? -6.095 -0.565 1.125 1.00 98.75 195 TRP A N 1
ATOM 1490 C CA . TRP A 1 195 ? -5.254 0.326 0.329 1.00 98.75 195 TRP A CA 1
ATOM 1491 C C . TRP A 1 195 ? -3.902 0.521 0.999 1.00 98.75 195 TRP A C 1
ATOM 1493 O O . TRP A 1 195 ? -3.850 0.751 2.203 1.00 98.75 195 TRP A O 1
ATOM 1503 N N . SER A 1 196 ? -2.804 0.443 0.253 1.00 98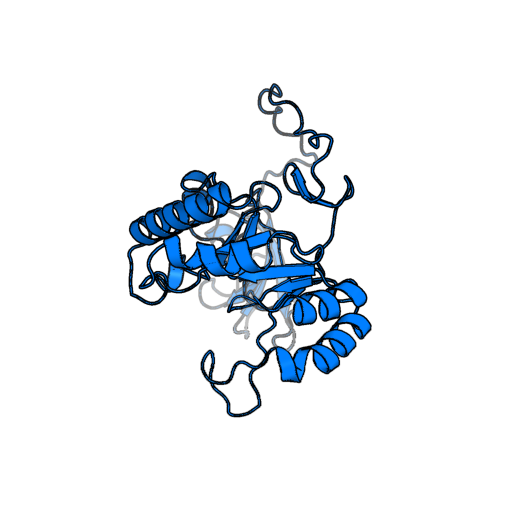.31 196 SER A N 1
ATOM 1504 C CA . SER A 1 196 ? -1.460 0.729 0.767 1.00 98.31 196 SER A CA 1
ATOM 1505 C C . SER A 1 196 ? -0.980 2.084 0.263 1.00 98.31 196 SER A C 1
ATOM 1507 O O . SER A 1 196 ? -0.981 2.339 -0.945 1.00 98.31 196 SER A O 1
ATOM 1509 N N . ILE A 1 197 ? -0.558 2.944 1.190 1.00 98.31 197 ILE A N 1
ATOM 1510 C CA . ILE A 1 197 ? 0.002 4.263 0.901 1.00 98.31 197 ILE A CA 1
ATOM 1511 C C . ILE A 1 197 ? 1.372 4.439 1.561 1.00 98.31 197 ILE A C 1
ATOM 1513 O O . ILE A 1 197 ? 1.559 4.274 2.768 1.00 98.31 197 ILE A O 1
ATOM 1517 N N . GLY A 1 198 ? 2.349 4.797 0.744 1.00 97.12 198 GLY A N 1
ATOM 1518 C CA . GLY A 1 198 ? 3.748 4.914 1.106 1.00 97.12 198 GLY A CA 1
ATOM 1519 C C . GLY A 1 198 ? 4.444 3.568 1.304 1.00 97.12 198 GLY A C 1
ATOM 1520 O O . GLY A 1 198 ? 3.846 2.557 1.674 1.00 97.12 198 GLY A O 1
ATOM 1521 N N . ASN A 1 199 ? 5.759 3.591 1.102 1.00 96.56 199 ASN A N 1
ATOM 1522 C CA . ASN A 1 199 ? 6.650 2.478 1.390 1.00 96.56 199 ASN A CA 1
ATOM 1523 C C . ASN A 1 199 ? 7.938 3.002 2.017 1.00 96.56 199 ASN A C 1
ATOM 1525 O O . ASN A 1 199 ? 8.648 3.762 1.368 1.00 96.56 199 ASN A O 1
ATOM 1529 N N . GLU A 1 200 ? 8.234 2.596 3.255 1.00 95.62 200 GLU A N 1
ATOM 1530 C CA . GLU A 1 200 ? 9.472 2.921 3.990 1.00 95.62 200 GLU A CA 1
ATOM 1531 C C . GLU A 1 200 ? 9.822 4.415 3.964 1.00 95.62 200 GLU A C 1
ATOM 1533 O O . GLU A 1 200 ? 10.986 4.825 3.914 1.00 95.62 200 GLU A O 1
ATOM 1538 N N . TRP A 1 201 ? 8.792 5.257 3.983 1.00 96.06 201 TRP A N 1
ATOM 1539 C CA . TRP A 1 201 ? 8.928 6.697 3.805 1.00 96.06 201 TRP A CA 1
ATOM 1540 C C . TRP A 1 201 ? 9.741 7.368 4.912 1.00 96.06 201 TRP A C 1
ATOM 1542 O O . TRP A 1 201 ? 10.334 8.420 4.694 1.00 96.06 201 TRP A O 1
ATOM 1552 N N . ASN A 1 202 ? 9.842 6.730 6.077 1.00 94.62 202 ASN A N 1
ATOM 1553 C CA . ASN A 1 202 ? 10.713 7.150 7.168 1.00 94.62 202 ASN A CA 1
ATOM 1554 C C . ASN A 1 202 ? 12.209 7.037 6.856 1.00 94.62 202 ASN A C 1
ATOM 1556 O O . ASN A 1 202 ? 13.008 7.665 7.548 1.00 94.62 202 ASN A O 1
ATOM 1560 N N . TYR A 1 203 ? 12.585 6.253 5.846 1.00 92.88 203 TYR A N 1
ATOM 1561 C CA . TYR A 1 203 ? 13.964 6.140 5.377 1.00 92.88 203 TYR A CA 1
ATOM 1562 C C . TYR A 1 203 ? 14.190 6.886 4.070 1.00 92.88 203 TYR A C 1
ATOM 1564 O O . TYR A 1 203 ? 15.185 7.592 3.933 1.00 92.88 203 TYR A O 1
ATOM 1572 N N . ASN A 1 204 ? 13.279 6.740 3.108 1.00 93.88 204 ASN A N 1
ATOM 1573 C CA . ASN A 1 204 ? 13.494 7.257 1.756 1.00 93.88 204 ASN A CA 1
ATOM 1574 C C . ASN A 1 204 ? 12.868 8.640 1.499 1.00 93.88 204 ASN A C 1
ATOM 1576 O O . ASN A 1 204 ? 13.076 9.197 0.420 1.00 93.88 204 ASN A O 1
ATOM 1580 N N . GLY A 1 205 ? 12.093 9.195 2.439 1.00 95.38 205 GLY A N 1
ATOM 1581 C CA . GLY A 1 205 ? 11.418 10.486 2.259 1.00 95.38 205 GLY A CA 1
ATOM 1582 C C . GLY A 1 205 ? 10.434 10.488 1.079 1.00 95.38 205 GLY A C 1
ATOM 1583 O O . GLY A 1 205 ? 10.372 11.470 0.337 1.00 95.38 205 GLY A O 1
ATOM 1584 N N . LEU A 1 206 ? 9.779 9.343 0.830 1.00 81.19 206 LEU A N 1
ATOM 1585 C CA . LEU A 1 206 ? 9.013 8.983 -0.378 1.00 81.19 206 LEU A CA 1
ATOM 1586 C C . LEU A 1 206 ? 9.773 9.209 -1.693 1.00 81.19 206 LEU A C 1
ATOM 1588 O O . LEU A 1 206 ? 9.209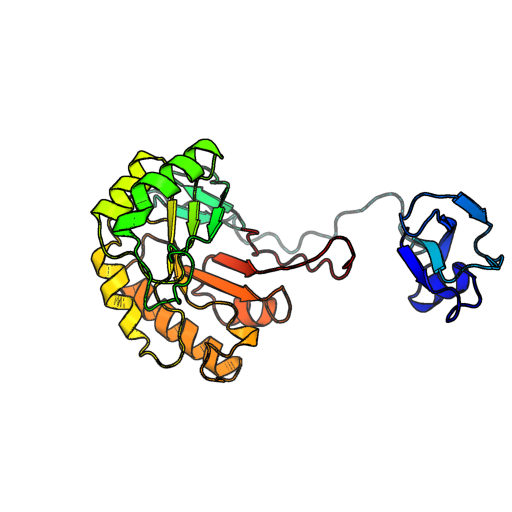 9.653 -2.694 1.00 81.19 206 LEU A O 1
ATOM 1592 N N . TYR A 1 207 ? 11.059 8.858 -1.687 1.00 95.31 207 TYR A N 1
ATOM 1593 C CA . TYR A 1 207 ? 11.966 8.832 -2.844 1.00 95.31 207 TYR A CA 1
ATOM 1594 C C . TYR A 1 207 ? 12.265 10.193 -3.483 1.00 95.31 207 TYR A C 1
ATOM 1596 O O . TYR A 1 207 ? 12.840 10.257 -4.569 1.00 95.31 207 TYR A O 1
ATOM 1604 N N . VAL A 1 208 ? 11.904 11.282 -2.808 1.00 96.19 208 VAL A N 1
ATOM 1605 C CA . VAL A 1 208 ? 12.185 12.660 -3.242 1.00 96.19 208 VAL A CA 1
ATOM 1606 C C . VAL A 1 208 ? 12.884 13.481 -2.152 1.00 96.19 208 VAL A C 1
ATOM 1608 O O . VAL A 1 208 ? 13.043 14.688 -2.294 1.00 96.19 208 VAL A O 1
ATOM 1611 N N . GLY A 1 209 ? 13.326 12.832 -1.067 1.00 94.12 209 GLY A N 1
ATOM 1612 C CA . GLY A 1 209 ? 14.093 13.475 0.004 1.00 94.12 209 GLY A CA 1
ATOM 1613 C C . GLY A 1 209 ? 13.265 14.377 0.922 1.00 94.12 209 GLY A C 1
ATOM 1614 O O . GLY A 1 209 ? 13.810 15.312 1.506 1.00 94.12 209 GLY A O 1
ATOM 1615 N N . MET A 1 210 ? 11.960 14.124 1.050 1.00 96.50 210 MET A N 1
ATOM 1616 C CA . MET A 1 210 ? 11.104 14.862 1.983 1.00 96.50 210 MET A CA 1
ATOM 1617 C C . MET A 1 210 ? 11.511 14.611 3.436 1.00 96.50 210 MET A C 1
ATOM 1619 O O . MET A 1 210 ? 11.976 13.524 3.791 1.00 96.50 210 MET A O 1
ATOM 1623 N N . SER A 1 211 ? 11.290 15.606 4.300 1.00 96.75 211 SER A N 1
ATOM 1624 C CA . SER A 1 211 ? 11.482 15.421 5.735 1.00 96.75 211 SER A CA 1
ATOM 1625 C C . SER A 1 211 ? 10.448 14.443 6.308 1.00 96.75 211 SER A C 1
ATOM 1627 O O . SER A 1 211 ? 9.402 14.181 5.711 1.00 96.75 211 SER A O 1
ATOM 1629 N N . PHE A 1 212 ? 10.712 13.922 7.507 1.00 94.88 212 PHE A N 1
ATOM 1630 C CA . PHE A 1 212 ? 9.780 13.036 8.211 1.00 94.88 212 PHE A CA 1
ATOM 1631 C C . PHE A 1 212 ? 8.386 13.664 8.394 1.00 94.88 212 PHE A C 1
ATOM 1633 O O . PHE A 1 212 ? 7.375 13.000 8.174 1.00 94.88 212 PHE A O 1
ATOM 1640 N N . PHE A 1 213 ? 8.325 14.949 8.756 1.00 94.81 213 PHE A N 1
ATOM 1641 C CA . PHE A 1 213 ? 7.056 15.652 8.958 1.00 94.81 213 PHE A CA 1
ATOM 1642 C C . PHE A 1 213 ? 6.345 15.964 7.640 1.00 94.81 213 PHE A C 1
ATOM 1644 O O . PHE A 1 213 ? 5.120 15.870 7.582 1.00 94.81 213 PHE A O 1
ATOM 1651 N N . ASP A 1 214 ? 7.091 16.245 6.570 1.00 96.88 214 ASP A N 1
ATOM 1652 C CA . ASP A 1 214 ? 6.498 16.429 5.242 1.00 96.88 214 ASP A CA 1
ATOM 1653 C C . ASP A 1 214 ? 5.934 15.111 4.701 1.00 96.88 214 ASP A C 1
ATOM 1655 O O . ASP A 1 214 ? 4.883 15.106 4.061 1.00 96.88 214 ASP A O 1
ATOM 1659 N N . CYS A 1 215 ? 6.584 13.976 4.987 1.00 97.69 215 CYS A N 1
ATOM 1660 C CA . CYS A 1 215 ? 6.038 12.659 4.663 1.00 97.69 215 CYS A CA 1
ATOM 1661 C C . CYS A 1 215 ? 4.734 12.397 5.419 1.00 97.69 215 CYS A C 1
ATOM 1663 O O . CYS A 1 215 ? 3.772 11.948 4.805 1.00 97.69 215 CYS A O 1
ATOM 1665 N N . ILE A 1 216 ? 4.669 12.721 6.716 1.00 97.12 216 ILE A N 1
ATOM 1666 C CA . ILE A 1 216 ? 3.425 12.625 7.498 1.00 97.12 216 ILE A CA 1
ATOM 1667 C C . ILE A 1 216 ? 2.322 13.469 6.854 1.00 97.12 216 ILE A C 1
ATOM 1669 O O . ILE A 1 216 ? 1.231 12.958 6.619 1.00 97.12 216 ILE A O 1
ATOM 1673 N N . ALA A 1 217 ? 2.603 14.733 6.526 1.00 97.56 217 ALA A N 1
ATOM 1674 C CA . ALA A 1 217 ? 1.627 15.600 5.869 1.00 97.56 217 ALA A CA 1
ATOM 1675 C C . ALA A 1 217 ? 1.161 15.001 4.532 1.00 97.56 217 ALA A C 1
ATOM 1677 O O . ALA A 1 217 ? -0.037 14.891 4.287 1.00 97.56 217 ALA A O 1
ATOM 1678 N N . LYS A 1 218 ? 2.095 14.508 3.709 1.00 98.19 218 LYS A N 1
ATOM 1679 C CA . LYS A 1 218 ? 1.772 13.892 2.419 1.00 98.19 218 LYS A CA 1
ATOM 1680 C C . LYS A 1 218 ? 0.915 12.635 2.555 1.00 98.19 218 LYS A C 1
ATOM 1682 O O . LYS A 1 218 ? -0.030 12.460 1.794 1.00 98.19 218 LYS A O 1
ATOM 1687 N N . ILE A 1 219 ? 1.253 11.755 3.493 1.00 98.31 219 ILE A N 1
ATOM 1688 C CA . ILE A 1 219 ? 0.502 10.522 3.741 1.00 98.31 219 ILE A CA 1
ATOM 1689 C C . ILE A 1 219 ? -0.907 10.847 4.243 1.00 98.31 219 ILE A C 1
ATOM 1691 O O . ILE A 1 219 ? -1.851 10.202 3.791 1.00 98.31 219 ILE A O 1
ATOM 1695 N N . ARG A 1 220 ? -1.072 11.872 5.091 1.00 98.31 220 ARG A N 1
ATOM 1696 C CA . ARG A 1 220 ? -2.395 12.352 5.515 1.00 98.31 220 ARG A CA 1
ATOM 1697 C C . ARG A 1 220 ? -3.225 12.836 4.328 1.00 98.31 220 ARG A C 1
ATOM 1699 O O . ARG A 1 220 ? -4.333 12.340 4.147 1.00 98.31 220 ARG A O 1
ATOM 1706 N N . ASP A 1 221 ? -2.670 13.709 3.483 1.00 98.31 221 ASP A N 1
ATOM 1707 C CA . ASP A 1 221 ? -3.372 14.227 2.297 1.00 98.31 221 ASP A CA 1
ATOM 1708 C C . ASP A 1 221 ? -3.875 13.083 1.397 1.00 98.31 221 ASP A C 1
ATOM 1710 O O . ASP A 1 221 ? -4.999 13.100 0.897 1.00 98.31 221 ASP A O 1
ATOM 1714 N N . VAL A 1 222 ? -3.039 12.061 1.182 1.00 98.69 222 VAL A N 1
ATOM 1715 C CA . VAL A 1 222 ? -3.406 10.887 0.378 1.00 98.69 222 VAL A CA 1
ATOM 1716 C C . VAL A 1 222 ? -4.470 10.046 1.088 1.00 98.69 222 VAL A C 1
ATOM 1718 O O . VAL A 1 222 ? -5.430 9.617 0.448 1.00 98.69 222 VAL A O 1
ATOM 1721 N N . ALA A 1 223 ? -4.334 9.811 2.396 1.00 98.56 223 ALA A N 1
ATOM 1722 C CA . ALA A 1 223 ? -5.305 9.047 3.177 1.00 98.56 223 ALA A CA 1
ATOM 1723 C C . ALA A 1 223 ? -6.695 9.700 3.151 1.00 98.56 223 ALA A C 1
ATOM 1725 O O . ALA A 1 223 ? -7.696 8.999 3.003 1.00 98.56 223 ALA A O 1
ATOM 1726 N N . GLU A 1 224 ? -6.761 11.030 3.233 1.00 98.25 224 GLU A N 1
ATOM 1727 C CA . GLU A 1 224 ? -8.006 11.793 3.117 1.00 98.25 224 GLU A CA 1
ATOM 1728 C C . GLU A 1 224 ? -8.662 11.602 1.745 1.00 98.25 224 GLU A C 1
ATOM 1730 O O . GLU A 1 224 ? -9.862 11.324 1.678 1.00 98.25 224 GLU A O 1
ATOM 1735 N N . VAL A 1 225 ? -7.886 11.663 0.655 1.00 98.44 225 VAL A N 1
ATOM 1736 C CA . VAL A 1 225 ? -8.389 11.383 -0.703 1.00 98.44 225 VAL A CA 1
ATOM 1737 C C . VAL A 1 225 ? -8.962 9.968 -0.795 1.00 98.44 225 VAL A C 1
ATOM 1739 O O . VAL A 1 225 ? -10.078 9.789 -1.284 1.00 98.44 225 VAL A O 1
ATOM 1742 N N . VAL A 1 226 ? -8.234 8.956 -0.316 1.00 98.56 226 VAL A N 1
ATOM 1743 C CA . VAL A 1 226 ? -8.702 7.560 -0.355 1.00 98.56 226 VAL A CA 1
ATOM 1744 C C . VAL A 1 226 ? -9.978 7.401 0.475 1.00 98.56 226 VAL A C 1
ATOM 1746 O O . VAL A 1 226 ? -10.951 6.826 -0.010 1.00 98.56 226 VAL A O 1
ATOM 1749 N N . ARG A 1 227 ? -10.025 7.979 1.682 1.00 97.25 227 ARG A N 1
ATOM 1750 C CA . ARG A 1 227 ? -11.176 7.886 2.592 1.00 97.25 227 ARG A CA 1
ATOM 1751 C C . ARG A 1 227 ? -12.437 8.547 2.034 1.00 97.25 227 ARG A C 1
ATOM 1753 O O . ARG A 1 227 ? -13.536 8.061 2.290 1.00 97.25 227 ARG A O 1
ATOM 1760 N N . GLN A 1 228 ? -12.296 9.634 1.276 1.00 97.69 228 GLN A N 1
ATOM 1761 C CA . GLN A 1 228 ? -13.422 10.278 0.587 1.00 97.69 228 GLN A CA 1
ATOM 1762 C C . GLN A 1 228 ? -14.024 9.390 -0.512 1.00 97.69 228 GLN A C 1
ATOM 1764 O O . GLN A 1 228 ? -15.204 9.524 -0.833 1.00 97.69 228 GLN A O 1
ATOM 1769 N N . LEU A 1 229 ? -13.226 8.502 -1.107 1.00 97.62 229 LEU A N 1
ATOM 1770 C CA . LEU A 1 229 ? -13.640 7.646 -2.221 1.00 97.62 229 LEU A CA 1
ATOM 1771 C C . LEU A 1 229 ? -14.131 6.271 -1.771 1.00 97.62 229 LEU A C 1
ATOM 1773 O O . LEU A 1 229 ? -14.982 5.678 -2.447 1.00 97.62 229 LEU A O 1
ATOM 1777 N N . ASP A 1 230 ? -13.580 5.770 -0.669 1.00 97.62 230 ASP A N 1
ATOM 1778 C CA . ASP A 1 230 ? -13.819 4.435 -0.145 1.00 97.62 230 ASP A CA 1
ATOM 1779 C C . ASP A 1 230 ? -13.774 4.428 1.391 1.00 97.62 230 ASP A C 1
ATOM 1781 O O . ASP A 1 230 ? -12.736 4.637 2.021 1.00 97.62 230 ASP A O 1
ATOM 1785 N N . THR A 1 231 ? -14.934 4.172 1.995 1.00 94.94 231 THR A N 1
ATOM 1786 C CA . THR A 1 231 ? -15.103 4.028 3.447 1.00 94.94 231 THR A CA 1
ATOM 1787 C C . THR A 1 231 ? -15.157 2.570 3.899 1.00 94.94 231 THR A C 1
ATOM 1789 O O . THR A 1 231 ? -15.191 2.305 5.109 1.00 94.94 231 THR A O 1
ATOM 1792 N N . ASP A 1 232 ? -15.182 1.628 2.958 1.00 95.38 232 ASP A N 1
ATOM 1793 C CA . ASP A 1 232 ? -15.418 0.206 3.200 1.00 95.38 232 ASP A CA 1
ATOM 1794 C C . ASP A 1 232 ? -14.111 -0.553 3.428 1.00 95.38 232 ASP A C 1
ATOM 1796 O O . ASP A 1 232 ? -14.074 -1.471 4.254 1.00 95.38 232 ASP A O 1
ATOM 1800 N N . HIS A 1 233 ? -13.022 -0.115 2.797 1.00 97.38 233 HIS A N 1
ATOM 1801 C CA . HIS A 1 233 ? -11.703 -0.725 2.949 1.00 97.38 233 HIS A CA 1
ATOM 1802 C C . HIS A 1 233 ? -10.810 0.048 3.933 1.00 97.38 233 HIS A C 1
ATOM 1804 O O . HIS A 1 233 ? -10.829 1.281 3.959 1.00 97.38 233 HIS A O 1
ATOM 1810 N N . PRO A 1 234 ? -10.010 -0.649 4.760 1.00 97.88 234 PRO A N 1
ATOM 1811 C CA . PRO A 1 234 ? -8.971 -0.019 5.566 1.00 97.88 234 PRO A CA 1
ATOM 1812 C C . PRO A 1 234 ? -7.879 0.631 4.707 1.00 97.88 234 PRO A C 1
ATOM 1814 O O . PRO A 1 234 ? -7.593 0.191 3.589 1.00 97.88 234 PRO A O 1
ATOM 1817 N N . ILE A 1 235 ? -7.211 1.630 5.274 1.00 98.50 235 ILE A N 1
ATOM 1818 C CA . ILE A 1 235 ? -6.002 2.245 4.728 1.00 98.50 235 ILE A CA 1
ATOM 1819 C C . ILE A 1 235 ? -4.803 1.758 5.542 1.00 98.50 235 ILE A C 1
ATOM 1821 O O . ILE A 1 235 ? -4.811 1.759 6.773 1.00 98.50 235 ILE A O 1
ATOM 1825 N N . SER A 1 236 ? -3.758 1.344 4.841 1.00 98.25 236 SER A N 1
ATOM 1826 C CA . SER A 1 236 ? -2.500 0.881 5.405 1.00 98.25 236 SER A CA 1
ATOM 1827 C C . SER A 1 236 ? -1.336 1.741 4.940 1.00 98.25 236 SER A C 1
ATOM 1829 O O . SER A 1 236 ? -1.351 2.267 3.828 1.00 98.25 236 SER A O 1
ATOM 1831 N N . SER A 1 237 ? -0.313 1.868 5.781 1.00 97.94 237 SER A N 1
ATOM 1832 C CA . SER A 1 237 ? 0.966 2.462 5.395 1.00 97.94 237 SER A CA 1
ATOM 1833 C C . SER A 1 237 ? 2.114 1.542 5.765 1.00 97.94 237 SER A C 1
ATOM 1835 O O . SER A 1 237 ? 2.072 0.851 6.788 1.00 97.94 237 SER A O 1
ATOM 1837 N N . ILE A 1 238 ? 3.128 1.516 4.903 1.00 96.38 238 ILE A N 1
ATOM 1838 C CA . ILE A 1 238 ? 4.252 0.599 5.026 1.00 96.38 238 ILE A CA 1
ATOM 1839 C C . ILE A 1 238 ? 5.464 1.364 5.530 1.00 96.38 238 ILE A C 1
ATOM 1841 O O . ILE A 1 238 ? 5.939 2.307 4.894 1.00 96.38 238 ILE A O 1
ATOM 1845 N N . TYR A 1 239 ? 5.961 0.938 6.681 1.00 95.50 239 TYR A N 1
ATOM 1846 C CA . TYR A 1 239 ? 6.976 1.625 7.460 1.00 95.50 239 TYR A CA 1
ATOM 1847 C C . TYR A 1 239 ? 8.222 0.749 7.608 1.00 95.50 239 TYR A C 1
ATOM 1849 O O . TYR A 1 239 ? 8.124 -0.475 7.709 1.00 95.50 239 TYR A O 1
ATOM 1857 N N . GLY A 1 240 ? 9.400 1.366 7.595 1.00 93.50 240 GLY A N 1
ATOM 1858 C CA . GLY A 1 240 ? 10.670 0.667 7.768 1.00 93.50 240 GLY A CA 1
ATOM 1859 C C . GLY A 1 240 ? 11.026 0.520 9.247 1.00 93.50 240 GLY A C 1
ATOM 1860 O O . GLY A 1 240 ? 11.241 1.526 9.927 1.00 93.50 240 GLY A O 1
ATOM 1861 N N . ASP A 1 241 ? 11.109 -0.725 9.721 1.00 91.38 241 ASP A N 1
ATOM 1862 C CA . ASP A 1 241 ? 11.320 -1.118 11.124 1.00 91.38 241 ASP A CA 1
ATOM 1863 C C . ASP A 1 241 ? 10.372 -0.397 12.113 1.00 91.38 241 ASP A C 1
ATOM 1865 O O . ASP A 1 241 ? 9.345 0.158 11.733 1.00 91.38 241 ASP A O 1
ATOM 1869 N N . THR A 1 242 ? 10.655 -0.430 13.416 1.00 88.12 242 THR A N 1
ATOM 1870 C CA . THR A 1 242 ? 9.768 0.121 14.455 1.00 88.12 242 THR A CA 1
ATOM 1871 C C . THR A 1 242 ? 10.196 1.488 14.985 1.00 88.12 242 THR A C 1
ATOM 1873 O O . THR A 1 242 ? 9.580 1.957 15.932 1.00 88.12 242 THR A O 1
ATOM 1876 N N . GLY A 1 243 ? 11.224 2.128 14.407 1.00 86.62 243 GLY A N 1
ATOM 1877 C CA . GLY A 1 243 ? 11.919 3.311 14.949 1.00 86.62 243 GLY A CA 1
ATOM 1878 C C . GLY A 1 243 ? 11.014 4.400 15.548 1.00 86.62 243 GLY A C 1
ATOM 1879 O O . GLY A 1 243 ? 10.678 4.363 16.724 1.00 86.62 243 GLY A O 1
ATOM 1880 N N . LYS A 1 244 ? 10.623 5.404 14.755 1.00 89.19 244 LYS A N 1
ATOM 1881 C CA . LYS A 1 244 ? 9.669 6.452 15.184 1.00 89.19 244 LYS A CA 1
ATOM 1882 C C . LYS A 1 244 ? 8.206 6.065 14.926 1.00 89.19 244 LYS A C 1
ATOM 1884 O O . LYS A 1 244 ? 7.392 6.930 14.614 1.00 89.19 244 LYS A O 1
ATOM 1889 N N . LEU A 1 245 ? 7.886 4.770 14.982 1.00 91.44 245 LEU A N 1
ATOM 1890 C CA . LEU A 1 245 ? 6.558 4.281 14.605 1.00 91.44 245 LEU A CA 1
ATOM 1891 C C . LEU A 1 245 ? 5.465 4.852 15.512 1.00 91.44 245 LEU A C 1
ATOM 1893 O O . LEU A 1 245 ? 4.434 5.270 15.002 1.00 91.44 245 LEU A O 1
ATOM 1897 N N . ASP A 1 246 ? 5.706 4.940 16.823 1.00 92.62 246 ASP A N 1
ATOM 1898 C CA . ASP A 1 246 ? 4.716 5.483 17.760 1.00 92.62 246 ASP A CA 1
ATOM 1899 C C . ASP A 1 246 ? 4.366 6.936 17.393 1.00 92.62 246 ASP A C 1
ATOM 1901 O O . ASP A 1 246 ? 3.197 7.246 17.171 1.00 92.62 246 ASP A O 1
ATOM 1905 N N . GLN A 1 247 ? 5.379 7.778 17.152 1.00 92.69 247 GLN A N 1
ATOM 1906 C CA . GLN A 1 247 ? 5.193 9.160 16.697 1.00 92.69 247 GLN A CA 1
ATOM 1907 C C . GLN A 1 247 ? 4.444 9.246 15.355 1.00 92.69 247 GLN A C 1
ATOM 1909 O O . GLN A 1 247 ? 3.576 10.101 15.188 1.00 92.69 247 GLN A O 1
ATOM 1914 N N . ALA A 1 248 ? 4.778 8.384 14.389 1.00 93.19 248 ALA A N 1
ATOM 1915 C CA . ALA A 1 248 ? 4.091 8.348 13.099 1.00 93.19 248 ALA A CA 1
ATOM 1916 C C . ALA A 1 248 ? 2.621 7.924 13.256 1.00 93.19 248 ALA A C 1
ATOM 1918 O O . ALA A 1 248 ? 1.739 8.555 12.681 1.00 93.19 248 ALA A O 1
ATOM 1919 N N . SER A 1 249 ? 2.355 6.894 14.061 1.00 93.81 249 SER A N 1
ATOM 1920 C CA . SER A 1 249 ? 1.017 6.340 14.280 1.00 93.81 249 SER A CA 1
ATOM 1921 C C . SER A 1 249 ? 0.096 7.273 15.066 1.00 93.81 249 SER A C 1
ATOM 1923 O O . SER A 1 249 ? -1.098 7.325 14.784 1.00 93.81 249 SER A O 1
ATOM 1925 N N . GLU A 1 250 ? 0.642 8.055 15.999 1.00 94.88 250 GLU A N 1
ATOM 1926 C CA . GLU A 1 250 ? -0.096 9.106 16.706 1.00 94.88 250 GLU A CA 1
ATOM 1927 C C . GLU A 1 250 ? -0.441 10.277 15.779 1.00 94.88 250 GLU A C 1
ATOM 1929 O O . GLU A 1 250 ? -1.520 10.856 15.886 1.00 94.88 250 GLU A O 1
ATOM 1934 N N . ALA A 1 251 ? 0.456 10.615 14.848 1.00 94.88 251 ALA A N 1
ATOM 1935 C CA . ALA A 1 251 ? 0.254 11.710 13.905 1.00 94.88 251 ALA A CA 1
ATOM 1936 C C . ALA A 1 251 ? -0.662 11.354 12.718 1.00 94.88 251 ALA A C 1
ATOM 1938 O O . ALA A 1 251 ? -1.115 12.265 12.021 1.00 94.88 251 ALA A O 1
ATOM 1939 N N . LEU A 1 252 ? -0.908 10.064 12.475 1.00 96.69 252 LEU A N 1
ATOM 1940 C CA . LEU A 1 252 ? -1.670 9.545 11.335 1.00 96.69 252 LEU A CA 1
ATOM 1941 C C . LEU A 1 252 ? -2.805 8.608 11.793 1.00 96.69 252 LEU A C 1
ATOM 1943 O O . LEU A 1 252 ? -2.771 7.407 11.501 1.00 96.69 252 LEU A O 1
ATOM 1947 N N . PRO A 1 253 ? -3.820 9.126 12.515 1.00 95.00 253 PRO A N 1
ATOM 1948 C CA . PRO A 1 253 ? -4.969 8.333 12.952 1.00 95.00 253 PRO A CA 1
ATOM 1949 C C . PRO A 1 253 ? -5.831 7.806 11.791 1.00 95.00 253 PRO A C 1
ATOM 1951 O O . PRO A 1 253 ? -6.663 6.927 12.006 1.00 95.00 253 PRO A O 1
ATOM 1954 N N . GLU A 1 254 ? -5.645 8.325 10.575 1.00 93.56 254 GLU A N 1
ATOM 1955 C CA . GLU A 1 254 ? -6.335 7.902 9.353 1.00 93.56 254 GLU A CA 1
ATOM 1956 C C . GLU A 1 254 ? -5.828 6.552 8.817 1.00 93.56 254 GLU A C 1
ATOM 1958 O O . GLU A 1 254 ? -6.513 5.918 8.007 1.00 93.56 254 GLU A O 1
ATOM 1963 N N . ILE A 1 255 ? -4.641 6.118 9.264 1.00 97.50 255 ILE A N 1
ATOM 1964 C CA . ILE A 1 255 ? -4.047 4.821 8.934 1.00 97.50 255 ILE A CA 1
ATOM 1965 C C . ILE A 1 255 ? -4.593 3.764 9.891 1.00 97.50 255 ILE A C 1
ATOM 1967 O O . ILE A 1 255 ? -4.292 3.746 11.087 1.00 97.50 255 ILE A O 1
ATOM 1971 N N . ASP A 1 256 ? -5.371 2.836 9.343 1.00 97.12 256 ASP A N 1
ATOM 1972 C CA . ASP A 1 256 ? -6.006 1.768 10.108 1.00 97.12 256 ASP A CA 1
ATOM 1973 C C . ASP A 1 256 ? -5.021 0.622 10.413 1.00 97.12 256 ASP A C 1
ATOM 1975 O O . ASP A 1 256 ? -5.114 -0.021 11.463 1.00 97.12 256 ASP A O 1
ATOM 1979 N N . VAL A 1 257 ? -4.076 0.355 9.501 1.00 96.94 257 VAL A N 1
ATOM 1980 C CA . VAL A 1 257 ? -3.133 -0.776 9.573 1.00 96.94 257 VAL A CA 1
ATOM 1981 C C . VAL A 1 257 ? -1.702 -0.324 9.277 1.00 96.94 257 VAL A C 1
ATOM 1983 O O . VAL A 1 257 ? -1.414 0.221 8.217 1.00 96.94 257 VAL A O 1
ATOM 1986 N N . TRP A 1 258 ? -0.765 -0.625 10.175 1.00 96.81 258 TRP A N 1
ATOM 1987 C CA . TRP A 1 258 ? 0.664 -0.420 9.925 1.00 96.81 258 TRP A CA 1
ATOM 1988 C C . TRP A 1 258 ? 1.323 -1.727 9.490 1.00 96.81 258 TRP A C 1
ATOM 1990 O O . TRP A 1 258 ? 1.334 -2.702 10.251 1.00 96.81 258 TRP A O 1
ATOM 2000 N N . GLY A 1 259 ? 1.872 -1.738 8.274 1.00 95.69 259 GLY A N 1
ATOM 2001 C CA . GLY A 1 259 ? 2.747 -2.803 7.789 1.00 95.69 259 GLY A CA 1
ATOM 2002 C C . GLY A 1 259 ? 4.203 -2.435 8.048 1.00 95.69 259 GLY A C 1
ATOM 2003 O O . GLY A 1 259 ? 4.617 -1.320 7.739 1.00 95.69 259 GLY A O 1
ATOM 2004 N N . ILE A 1 260 ? 4.976 -3.352 8.627 1.00 94.94 260 ILE A N 1
ATOM 2005 C CA . ILE A 1 260 ? 6.370 -3.092 9.004 1.00 94.94 260 ILE A CA 1
ATOM 2006 C C . ILE A 1 260 ? 7.306 -3.955 8.167 1.00 94.94 260 ILE A C 1
ATOM 2008 O O . ILE A 1 260 ? 7.321 -5.177 8.312 1.00 94.94 260 ILE A O 1
ATOM 2012 N N . ASN A 1 261 ? 8.140 -3.313 7.353 1.00 93.44 261 ASN A N 1
ATOM 2013 C CA . ASN A 1 261 ? 9.267 -3.977 6.716 1.00 93.44 261 ASN A CA 1
ATOM 2014 C C . ASN A 1 261 ? 10.397 -4.085 7.744 1.00 93.44 261 ASN A C 1
ATOM 2016 O O . ASN A 1 261 ? 11.009 -3.085 8.119 1.00 93.44 261 ASN A O 1
ATOM 2020 N N . ALA A 1 262 ? 10.660 -5.297 8.227 1.00 90.31 262 ALA A N 1
ATOM 2021 C CA . ALA A 1 262 ? 11.702 -5.557 9.213 1.00 90.31 262 ALA A CA 1
ATOM 2022 C C . ALA A 1 262 ? 12.603 -6.703 8.750 1.00 90.31 262 ALA A C 1
ATOM 2024 O O . ALA A 1 262 ? 12.179 -7.855 8.679 1.00 90.31 262 ALA A O 1
ATOM 2025 N N . TYR A 1 263 ? 13.874 -6.392 8.512 1.00 85.31 263 TYR A N 1
ATOM 2026 C CA . TYR A 1 263 ? 14.893 -7.359 8.110 1.00 85.31 263 TYR A CA 1
ATOM 2027 C C . TYR A 1 263 ? 15.811 -7.659 9.294 1.00 85.31 263 TYR A C 1
ATOM 2029 O O . TYR A 1 263 ? 16.942 -7.187 9.373 1.00 85.31 263 TYR A O 1
ATOM 2037 N N . ARG A 1 264 ? 15.297 -8.423 10.262 1.00 75.44 264 ARG A N 1
ATOM 2038 C CA . ARG A 1 264 ? 16.077 -8.866 11.425 1.00 75.44 264 ARG A CA 1
ATOM 2039 C C . ARG A 1 264 ? 16.654 -10.247 11.119 1.00 75.44 264 ARG A C 1
ATOM 2041 O O . ARG A 1 264 ? 15.912 -11.224 11.067 1.00 75.44 264 ARG A O 1
ATOM 2048 N N . GLY A 1 265 ? 17.957 -10.307 10.842 1.00 54.72 265 GLY A N 1
ATOM 2049 C CA . GLY A 1 265 ? 18.670 -11.568 10.621 1.00 54.72 265 GLY A CA 1
ATOM 2050 C C . GLY A 1 265 ? 18.756 -12.425 11.889 1.00 54.72 265 GLY A C 1
ATOM 2051 O O . GLY A 1 265 ? 18.482 -11.947 12.989 1.00 54.72 265 GLY A O 1
ATOM 2052 N N . ILE A 1 266 ? 19.198 -13.678 11.741 1.00 50.72 266 ILE A N 1
ATOM 2053 C CA . ILE A 1 266 ? 19.443 -14.610 12.861 1.00 50.72 266 ILE A CA 1
ATOM 2054 C C . ILE A 1 266 ? 20.479 -14.038 13.858 1.00 50.72 266 ILE A C 1
ATOM 2056 O O . ILE A 1 266 ? 20.406 -14.334 15.046 1.00 50.72 266 ILE A O 1
ATOM 2060 N N . SER A 1 267 ? 21.377 -13.153 13.408 1.00 43.56 267 SER A N 1
ATOM 2061 C CA . SER A 1 267 ? 22.412 -12.502 14.226 1.00 43.56 267 SER A CA 1
ATOM 2062 C C . SER A 1 267 ? 22.010 -11.167 14.877 1.00 43.56 267 SER A C 1
ATOM 2064 O O . SER A 1 267 ? 22.762 -10.648 15.696 1.00 43.56 267 SER A O 1
ATOM 2066 N N . CYS A 1 268 ? 20.842 -10.590 14.571 1.00 40.62 268 CYS A N 1
ATOM 2067 C CA . CYS A 1 268 ? 20.448 -9.274 15.093 1.00 40.62 268 CYS A CA 1
ATOM 2068 C C . CYS A 1 268 ? 19.352 -9.394 16.160 1.00 40.62 268 CYS A C 1
ATOM 2070 O O . CYS A 1 268 ? 18.159 -9.262 15.877 1.00 40.62 268 CYS A O 1
ATOM 2072 N N . GLN A 1 269 ? 19.760 -9.597 17.414 1.00 38.50 269 GLN A N 1
ATOM 2073 C CA . GLN A 1 269 ? 18.903 -9.340 18.571 1.00 38.50 269 GLN A CA 1
ATOM 2074 C C . GLN A 1 269 ? 19.046 -7.879 19.009 1.00 38.50 269 GLN A C 1
ATOM 2076 O O . GLN A 1 269 ? 20.020 -7.515 19.659 1.00 38.50 269 GLN A O 1
ATOM 2081 N N . SER A 1 270 ? 18.039 -7.048 18.741 1.00 39.25 270 SER A N 1
ATOM 2082 C CA . SER A 1 270 ? 17.722 -5.928 19.630 1.00 39.25 270 SER A CA 1
ATOM 2083 C C . SER A 1 270 ? 16.254 -5.499 19.516 1.00 39.25 270 SER A C 1
ATOM 2085 O O . SER A 1 270 ? 15.634 -5.536 18.453 1.00 39.25 270 SER A O 1
ATOM 2087 N N . GLY A 1 271 ? 15.694 -5.125 20.670 1.00 32.72 271 GLY A N 1
ATOM 2088 C CA . GLY A 1 271 ? 14.488 -4.310 20.792 1.00 32.72 271 GLY A CA 1
ATOM 2089 C C . GLY A 1 271 ? 13.152 -5.040 20.668 1.00 32.72 271 GLY A C 1
ATOM 2090 O O . GLY A 1 271 ? 12.495 -4.992 19.626 1.00 32.72 271 GLY A O 1
ATOM 2091 N N . HIS A 1 272 ? 12.678 -5.622 21.773 1.00 35.16 272 HIS A N 1
ATOM 2092 C CA . HIS A 1 272 ? 11.239 -5.729 22.017 1.00 35.16 272 HIS A CA 1
ATOM 2093 C C . HIS A 1 272 ? 10.663 -4.309 22.143 1.00 35.16 272 HIS A C 1
ATOM 2095 O O . HIS A 1 272 ? 10.620 -3.746 23.233 1.00 35.16 272 HIS A O 1
ATOM 2101 N N . ALA A 1 273 ? 10.211 -3.734 21.032 1.00 31.66 273 ALA A N 1
ATOM 2102 C CA . ALA A 1 273 ? 9.197 -2.691 21.050 1.00 31.66 273 ALA A CA 1
ATOM 2103 C C . ALA A 1 273 ? 7.866 -3.380 20.741 1.00 31.66 273 ALA A C 1
ATOM 2105 O O . ALA A 1 273 ? 7.547 -3.677 19.591 1.00 31.66 273 ALA A O 1
ATOM 2106 N N . ALA A 1 274 ? 7.111 -3.708 21.788 1.00 31.56 274 ALA A N 1
ATOM 2107 C CA . ALA A 1 274 ? 5.730 -4.147 21.655 1.00 31.56 274 ALA A CA 1
ATOM 2108 C C . ALA A 1 274 ? 4.870 -2.943 21.232 1.00 31.56 274 ALA A C 1
ATOM 2110 O O . ALA A 1 274 ? 4.151 -2.373 22.050 1.00 31.56 274 ALA A O 1
ATOM 2111 N N . SER A 1 275 ? 4.960 -2.531 19.965 1.00 32.16 275 SER A N 1
ATOM 2112 C CA . SER A 1 275 ? 4.022 -1.557 19.411 1.00 32.16 275 SER A CA 1
ATOM 2113 C C . SER A 1 275 ? 2.679 -2.254 19.222 1.00 32.16 275 SER A C 1
ATOM 2115 O O . SER A 1 275 ? 2.554 -3.258 18.515 1.00 32.16 275 SER A O 1
ATOM 2117 N N . ARG A 1 276 ? 1.657 -1.746 19.910 1.00 33.03 276 ARG A N 1
ATOM 2118 C CA . ARG A 1 276 ? 0.324 -2.350 19.987 1.00 33.03 276 ARG A CA 1
ATOM 2119 C C . ARG A 1 276 ? -0.476 -2.240 18.682 1.00 33.03 276 ARG A C 1
ATOM 2121 O O . ARG A 1 276 ? -1.671 -2.453 18.760 1.00 33.03 276 ARG A O 1
ATOM 2128 N N . ARG A 1 277 ? 0.106 -1.948 17.511 1.00 34.75 277 ARG A N 1
ATOM 2129 C CA . ARG A 1 277 ? -0.616 -1.918 16.216 1.00 34.75 277 ARG A CA 1
ATOM 2130 C C . ARG A 1 277 ? 0.221 -2.326 14.992 1.00 34.75 277 ARG A C 1
ATOM 2132 O O . ARG A 1 277 ? -0.090 -1.913 13.881 1.00 34.75 277 ARG A O 1
ATOM 2139 N N . ALA A 1 278 ? 1.262 -3.138 15.155 1.00 32.59 278 ALA A N 1
ATOM 2140 C CA . ALA A 1 278 ? 2.031 -3.632 14.012 1.00 32.59 278 ALA A CA 1
ATOM 2141 C C . ALA A 1 278 ? 1.517 -5.006 13.558 1.00 32.59 278 ALA A C 1
ATOM 2143 O O . ALA A 1 278 ? 1.559 -5.970 14.327 1.00 32.59 278 ALA A O 1
ATOM 2144 N N . TYR A 1 279 ? 1.067 -5.110 12.307 1.00 33.59 279 TYR A N 1
ATOM 2145 C CA . TYR A 1 279 ? 0.904 -6.409 11.661 1.00 33.59 279 TYR A CA 1
ATOM 2146 C C . TYR A 1 279 ? 2.217 -6.758 10.970 1.00 33.59 279 TYR A C 1
ATOM 2148 O O . TYR A 1 279 ? 2.729 -6.004 10.143 1.00 33.59 279 TYR A O 1
ATOM 2156 N N . ARG A 1 280 ? 2.767 -7.916 11.335 1.00 27.14 280 ARG A N 1
ATOM 2157 C CA . ARG A 1 280 ? 3.803 -8.586 10.553 1.00 27.14 280 ARG A CA 1
ATOM 2158 C C . ARG A 1 280 ? 3.115 -9.142 9.307 1.00 27.14 280 ARG A C 1
ATOM 2160 O O . ARG A 1 280 ? 2.231 -9.987 9.450 1.00 27.14 280 ARG A O 1
ATOM 2167 N N . VAL A 1 281 ? 3.484 -8.630 8.138 1.00 33.47 281 VAL A N 1
ATOM 2168 C CA . VAL A 1 281 ? 3.267 -9.307 6.853 1.00 33.47 281 VAL A CA 1
ATOM 2169 C C . VAL A 1 281 ? 4.563 -10.016 6.505 1.00 33.47 281 VAL A C 1
ATOM 2171 O O . VAL A 1 281 ? 5.626 -9.401 6.748 1.00 33.47 281 VAL A O 1
#

InterPro domains:
  IPR006103 Glycoside hydrolase family 2, catalytic domain [PF02836] (88-166)
  IPR006103 Glycoside hydrolase family 2, catalytic domain [PF02836] (173-239)
  IPR017853 Glycoside hydrolase superfamily [SSF51445] (87-273)